Protein AF-A0A0F8XIZ9-F1 (afdb_monomer_lite)

Secondary structure (DSSP, 8-state):
--HHHHTT-EEEE--TTSSHHHHHHHHHHTT--EEESS--SSEEE-GGGGS-GGG-S-GGGTTPPPPPS---GGGEEEEE--HHHHHHHHHHHTTSHHHHHHHHHHHHHHH---GGGS-HHHHHHHHHHHHHHHHHTT--SEEEEGGGTHHHHHHHIIIII-----PPPPP----PPP---TTS-HHHHHHHHHHHHHTTPPPHHHHHTS-S---HHHHHHHHTT--------S-S----------

Radius of gyration: 18.11 Å; chains: 1; bounding box: 36×42×60 Å

pLDDT: mean 78.9, std 18.74, range [28.97, 98.25]

Foldseek 3Di:
DDPVQLQQAAEEAAQPQQQLQQVCLLCVQLVHQEHEQDAGSRYYRYNLALDAPVVPPDCVLVVHDHRDPDHDLLRYEYEGEDCQQRLVVLLVVCVVVSSVVVLQVVCCVPPVDHLVVDDSSQSSLVSRLVSSLSNLVSNHSYYAYSLPRNPVVQVSCVPPVNDDDGHPRDDDDRDRDDDDCVRHDPLSLVLQQVVCVQQQHHRPVVVNPDPDPCDSVNRVVRNVVDDDDHDNDDPSDDPPDPPDDD

Structure (mmCIF, N/CA/C/O backbone):
data_AF-A0A0F8XIZ9-F1
#
_entry.id   AF-A0A0F8XIZ9-F1
#
loop_
_atom_site.group_PDB
_atom_site.id
_atom_site.type_symbol
_atom_site.label_atom_id
_atom_site.label_alt_id
_atom_site.label_comp_id
_atom_site.label_asym_id
_atom_site.label_entity_id
_atom_site.label_seq_id
_atom_site.pdbx_PDB_ins_code
_atom_site.Cartn_x
_atom_site.Cartn_y
_atom_site.Cartn_z
_atom_site.occupancy
_atom_site.B_iso_or_equiv
_atom_site.auth_seq_id
_atom_site.auth_comp_id
_atom_site.auth_asym_id
_atom_site.auth_atom_id
_atom_site.pdbx_PDB_model_num
ATOM 1 N N . MET A 1 1 ? -9.759 -15.992 21.478 1.00 49.03 1 MET A N 1
ATOM 2 C CA . MET A 1 1 ? -10.605 -14.819 21.179 1.00 49.03 1 MET A CA 1
ATOM 3 C C . MET A 1 1 ? -11.933 -15.344 20.661 1.00 49.03 1 MET A C 1
ATOM 5 O O . MET A 1 1 ? -11.908 -16.286 19.874 1.00 49.03 1 MET A O 1
ATOM 9 N N . ASN A 1 2 ? -13.059 -14.850 21.171 1.00 43.56 2 ASN A N 1
ATOM 10 C CA . ASN A 1 2 ? -14.390 -15.335 20.784 1.00 43.56 2 ASN A CA 1
ATOM 11 C C . ASN A 1 2 ? -14.726 -14.822 19.359 1.00 43.56 2 ASN A C 1
ATOM 13 O O . ASN A 1 2 ? -14.414 -13.665 19.075 1.00 43.56 2 ASN A O 1
ATOM 17 N N . PRO A 1 3 ? -15.325 -15.610 18.440 1.00 48.25 3 PRO A N 1
ATOM 18 C CA . PRO A 1 3 ? -15.679 -15.138 17.093 1.00 48.25 3 PRO A CA 1
ATOM 19 C C . PRO A 1 3 ? -16.474 -13.821 17.044 1.00 48.25 3 PRO A C 1
ATOM 21 O O . PRO A 1 3 ? -16.285 -13.030 16.124 1.00 48.25 3 PRO A O 1
ATOM 24 N N . SER A 1 4 ? -17.294 -13.542 18.063 1.00 49.78 4 SER A N 1
ATOM 25 C CA . SER A 1 4 ? -18.044 -12.284 18.201 1.00 49.78 4 SER A CA 1
ATOM 26 C C . SER A 1 4 ? -17.185 -11.059 18.552 1.00 49.78 4 SER A C 1
ATOM 28 O O . SER A 1 4 ? -17.622 -9.928 18.374 1.00 49.78 4 SER A O 1
ATOM 30 N N . GLU A 1 5 ? -15.978 -11.255 19.090 1.00 51.19 5 GLU A N 1
ATOM 31 C CA . GLU A 1 5 ? -15.027 -10.170 19.379 1.00 51.19 5 GLU A CA 1
ATOM 32 C C . GLU A 1 5 ? -14.215 -9.806 18.129 1.00 51.19 5 GLU A C 1
ATOM 34 O O . GLU A 1 5 ? -13.923 -8.633 17.899 1.00 51.19 5 GLU A O 1
ATOM 39 N N . LEU A 1 6 ? -13.910 -10.800 17.285 1.00 55.31 6 LEU A N 1
ATOM 40 C CA . LEU A 1 6 ? -13.167 -10.634 16.030 1.00 55.31 6 LEU A CA 1
ATOM 41 C C . LEU A 1 6 ? -13.960 -9.837 14.983 1.00 55.31 6 LEU A C 1
ATOM 43 O O . LEU A 1 6 ? -13.374 -9.063 14.231 1.00 55.31 6 LEU A O 1
ATOM 47 N N . SER A 1 7 ? -15.294 -9.950 14.972 1.00 59.94 7 SER A N 1
ATOM 48 C CA . SER A 1 7 ? -16.159 -9.202 14.044 1.00 59.94 7 SER A CA 1
ATOM 49 C C . SER A 1 7 ? -16.152 -7.687 14.274 1.00 59.94 7 SER A C 1
ATOM 51 O O . SER A 1 7 ? -16.640 -6.940 13.428 1.00 59.94 7 SER A O 1
ATOM 53 N N . ASN A 1 8 ? -15.613 -7.220 15.406 1.00 70.50 8 ASN A N 1
ATOM 54 C CA . ASN A 1 8 ? -15.499 -5.800 15.738 1.00 70.50 8 ASN A CA 1
ATOM 55 C C . ASN A 1 8 ? -14.096 -5.222 15.519 1.00 70.50 8 ASN A C 1
ATOM 57 O O . ASN A 1 8 ? -13.896 -4.024 15.724 1.00 70.50 8 ASN A O 1
ATOM 61 N N . GLN A 1 9 ? -13.138 -6.040 15.085 1.00 85.00 9 GLN A N 1
ATOM 62 C CA . GLN A 1 9 ? -11.759 -5.609 14.903 1.00 85.00 9 GLN A CA 1
ATOM 63 C C . GLN A 1 9 ? -11.534 -4.936 13.553 1.00 85.00 9 GLN A C 1
ATOM 65 O O . GLN A 1 9 ? -12.104 -5.328 12.536 1.00 85.00 9 GLN A O 1
ATOM 70 N N . VAL A 1 10 ? -10.673 -3.921 13.553 1.00 90.12 10 VAL A N 1
ATOM 71 C CA . VAL A 1 10 ? -10.189 -3.264 12.338 1.00 90.12 10 VAL A CA 1
ATOM 72 C C . VAL A 1 10 ? -8.969 -4.012 11.812 1.00 90.12 10 VAL A C 1
ATOM 74 O O . VAL A 1 10 ? -8.039 -4.311 12.565 1.00 90.12 10 VAL A O 1
ATOM 77 N N . ILE A 1 11 ? -8.957 -4.289 10.512 1.00 92.06 11 ILE A N 1
ATOM 78 C CA . ILE A 1 11 ? -7.795 -4.826 9.809 1.00 92.06 11 ILE A CA 1
ATOM 79 C C . ILE A 1 11 ? -7.253 -3.744 8.892 1.00 92.06 11 ILE A C 1
ATOM 81 O O . ILE A 1 11 ? -7.971 -3.211 8.051 1.00 92.06 11 ILE A O 1
ATOM 85 N N . ILE A 1 12 ? -5.973 -3.444 9.054 1.00 94.25 12 ILE A N 1
ATOM 86 C CA . ILE A 1 12 ? -5.278 -2.409 8.304 1.00 94.25 12 ILE A CA 1
ATOM 87 C C . ILE A 1 12 ? -4.184 -3.076 7.479 1.00 94.25 12 ILE A C 1
ATOM 89 O O . ILE A 1 12 ? -3.284 -3.719 8.026 1.00 94.25 12 ILE A O 1
ATOM 93 N N . ILE A 1 13 ? -4.279 -2.941 6.162 1.00 94.25 13 ILE A N 1
ATOM 94 C CA . ILE A 1 13 ? -3.416 -3.628 5.202 1.00 94.25 13 ILE A CA 1
ATOM 95 C C . ILE A 1 13 ? -2.851 -2.650 4.177 1.00 94.25 13 ILE A C 1
ATOM 97 O O . ILE A 1 13 ? -3.483 -1.669 3.799 1.00 94.25 13 ILE A O 1
ATOM 101 N N . GLY A 1 14 ? -1.639 -2.935 3.731 1.00 94.75 14 GLY A N 1
ATOM 102 C CA . GLY A 1 14 ? -0.903 -2.198 2.711 1.00 94.75 14 GLY A CA 1
ATOM 103 C C . GLY A 1 14 ? 0.264 -3.055 2.233 1.00 94.75 14 GLY A C 1
ATOM 104 O O . GLY A 1 14 ? 0.456 -4.177 2.717 1.00 94.75 14 GLY A O 1
ATOM 105 N N . HIS A 1 15 ? 1.051 -2.552 1.286 1.00 95.50 15 HIS A N 1
ATOM 106 C CA . HIS A 1 15 ? 2.327 -3.185 0.941 1.00 95.50 15 HIS A CA 1
ATOM 107 C C . HIS A 1 15 ? 3.314 -3.054 2.125 1.00 95.50 15 HIS A C 1
ATOM 109 O O . HIS A 1 15 ? 3.276 -2.035 2.830 1.00 95.50 15 HIS A O 1
ATOM 115 N N . PRO A 1 16 ? 4.207 -4.036 2.382 1.00 90.25 16 PRO A N 1
ATOM 116 C CA . PRO A 1 16 ? 5.288 -3.842 3.353 1.00 90.25 16 PRO A CA 1
ATOM 117 C C . PRO A 1 16 ? 6.088 -2.562 3.044 1.00 90.25 16 PRO A C 1
ATOM 119 O O . PRO A 1 16 ? 6.151 -2.114 1.900 1.00 90.25 16 PRO A O 1
ATOM 122 N N . CYS A 1 17 ? 6.642 -1.914 4.069 1.00 89.19 17 CYS A N 1
ATOM 123 C CA . CYS A 1 17 ? 7.339 -0.617 3.955 1.00 89.19 17 CYS A CA 1
ATOM 124 C C . CYS A 1 17 ? 6.469 0.584 3.529 1.00 89.19 17 CYS A C 1
ATOM 126 O O . CYS A 1 17 ? 6.985 1.684 3.328 1.00 89.19 17 CYS A O 1
ATOM 128 N N . CYS A 1 18 ? 5.143 0.428 3.456 1.00 92.69 18 CYS A N 1
ATOM 129 C CA . CYS A 1 18 ? 4.217 1.524 3.150 1.00 92.69 18 CYS A CA 1
ATOM 130 C C . CYS A 1 18 ? 3.505 2.095 4.383 1.00 92.69 18 CYS A C 1
ATOM 132 O O . CYS A 1 18 ? 2.430 2.657 4.233 1.00 92.69 18 CYS A O 1
ATOM 134 N N . GLY A 1 19 ? 4.070 1.955 5.588 1.00 90.56 19 GLY A N 1
ATOM 135 C CA . GLY A 1 19 ? 3.642 2.737 6.756 1.00 90.56 19 GLY A CA 1
ATOM 136 C C . GLY A 1 19 ? 2.686 2.065 7.753 1.00 90.56 19 GLY A C 1
ATOM 137 O O . GLY A 1 19 ? 2.023 2.763 8.520 1.00 90.56 19 GLY A O 1
ATOM 138 N N . SER A 1 20 ? 2.581 0.729 7.788 1.00 92.31 20 SER A N 1
ATOM 139 C CA . SER A 1 20 ? 1.668 0.043 8.726 1.00 92.31 20 SER A CA 1
ATOM 140 C C . SER A 1 20 ? 1.990 0.337 10.201 1.00 92.31 20 SER A C 1
ATOM 142 O O . SER A 1 20 ? 1.080 0.417 11.027 1.00 92.31 20 SER A O 1
ATOM 144 N N . SER A 1 21 ? 3.272 0.530 10.542 1.00 92.62 21 SER A N 1
ATOM 145 C CA . SER A 1 21 ? 3.691 0.871 11.911 1.00 92.62 21 SER A CA 1
ATOM 146 C C . SER A 1 21 ? 3.208 2.264 12.322 1.00 92.62 21 SER A C 1
ATOM 148 O O . SER A 1 21 ? 2.888 2.519 13.482 1.00 92.62 21 SER A O 1
ATOM 150 N N . GLU A 1 22 ? 3.124 3.170 11.358 1.00 91.69 22 GLU A N 1
ATOM 151 C CA . GLU A 1 22 ? 2.753 4.562 11.550 1.00 91.69 22 GLU A CA 1
ATOM 152 C C . GLU A 1 22 ? 1.250 4.721 11.651 1.00 91.69 22 GLU A C 1
ATOM 154 O O . GLU A 1 22 ? 0.779 5.404 12.558 1.00 91.69 22 GLU A O 1
ATOM 159 N N . ILE A 1 23 ? 0.494 3.974 10.846 1.00 93.56 23 ILE A N 1
ATOM 160 C CA . ILE A 1 23 ? -0.950 3.867 11.034 1.00 93.56 23 ILE A CA 1
ATOM 161 C C . ILE A 1 23 ? -1.275 3.321 12.434 1.00 93.56 23 ILE A C 1
ATOM 163 O O . ILE A 1 23 ? -2.106 3.900 13.133 1.00 93.56 23 ILE A O 1
ATOM 167 N N . ALA A 1 24 ? -0.575 2.283 12.908 1.00 93.31 24 ALA A N 1
ATOM 168 C CA . ALA A 1 24 ? -0.771 1.770 14.268 1.00 93.31 24 ALA A CA 1
ATOM 169 C C . ALA A 1 24 ? -0.480 2.832 15.352 1.00 93.31 24 ALA A C 1
ATOM 171 O O . ALA A 1 24 ? -1.234 2.958 16.317 1.00 93.31 24 ALA A O 1
ATOM 172 N N . LYS A 1 25 ? 0.565 3.656 15.179 1.00 92.31 25 LYS A N 1
ATOM 173 C CA . LYS A 1 25 ? 0.862 4.785 16.085 1.00 92.31 25 LYS A CA 1
ATOM 174 C C . LYS A 1 2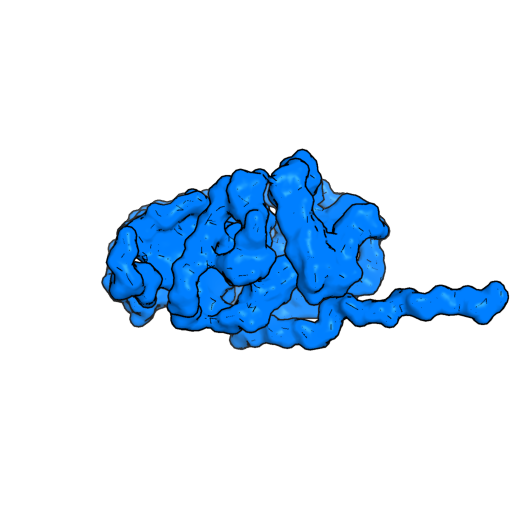5 ? -0.243 5.846 16.084 1.00 92.31 25 LYS A C 1
ATOM 176 O O . LYS A 1 25 ? -0.539 6.396 17.143 1.00 92.31 25 LYS A O 1
ATOM 181 N N . ILE A 1 26 ? -0.861 6.124 14.933 1.00 91.81 26 ILE A N 1
ATOM 182 C CA . ILE A 1 26 ? -1.999 7.051 14.838 1.00 91.81 26 ILE A CA 1
ATOM 183 C C . ILE A 1 26 ? -3.200 6.502 15.618 1.00 91.81 26 ILE A C 1
ATOM 185 O O . ILE A 1 26 ? -3.766 7.220 16.439 1.00 91.81 26 ILE A O 1
ATOM 189 N N . PHE A 1 27 ? -3.543 5.220 15.449 1.00 91.50 27 PHE A N 1
ATOM 190 C CA . PHE A 1 27 ? -4.608 4.588 16.240 1.00 91.50 27 PHE A CA 1
ATOM 191 C C . PHE A 1 27 ? -4.310 4.613 17.744 1.00 91.50 27 PHE A C 1
ATOM 193 O O . PHE A 1 27 ? -5.192 4.950 18.534 1.00 91.50 27 PHE A O 1
ATOM 200 N N . ALA A 1 28 ? -3.065 4.352 18.150 1.00 90.38 28 ALA A N 1
ATOM 201 C CA . ALA A 1 28 ? -2.660 4.463 19.550 1.00 90.38 28 ALA A CA 1
ATOM 202 C C . ALA A 1 28 ? -2.824 5.897 20.096 1.00 90.38 28 ALA A C 1
ATOM 204 O O . ALA A 1 28 ? -3.222 6.079 21.248 1.00 90.38 28 ALA A O 1
ATOM 205 N N . ALA A 1 29 ? -2.581 6.925 19.275 1.00 89.00 29 ALA A N 1
ATOM 206 C CA . ALA A 1 29 ? -2.832 8.321 19.643 1.00 89.00 29 ALA A CA 1
ATOM 207 C C . ALA A 1 29 ? -4.333 8.644 19.790 1.00 89.00 29 ALA A C 1
ATOM 209 O O . ALA A 1 29 ? -4.690 9.570 20.519 1.00 89.00 29 ALA A O 1
ATOM 210 N N . PHE A 1 30 ? -5.210 7.858 19.162 1.00 87.94 30 PHE A N 1
ATOM 211 C CA . PHE A 1 30 ? -6.665 7.901 19.354 1.00 87.94 30 PHE A CA 1
ATOM 212 C C . PHE A 1 30 ? -7.150 7.004 20.506 1.00 87.94 30 PHE A C 1
ATOM 214 O O . PHE A 1 30 ? -8.352 6.829 20.681 1.00 87.94 30 PHE A O 1
ATOM 221 N N . ASP A 1 31 ? -6.223 6.440 21.291 1.00 87.44 31 ASP A N 1
ATOM 222 C CA . ASP A 1 31 ? -6.479 5.484 22.378 1.00 87.44 31 ASP A CA 1
ATOM 223 C C . ASP A 1 31 ? -7.103 4.151 21.917 1.00 87.44 31 ASP A C 1
ATOM 225 O O . ASP A 1 31 ? -7.720 3.416 22.688 1.00 87.44 31 ASP A O 1
ATOM 229 N N . TYR A 1 32 ? -6.889 3.792 20.648 1.00 88.25 32 TYR A N 1
ATOM 230 C CA . TYR A 1 32 ? -7.267 2.495 20.103 1.00 88.25 32 TYR A CA 1
ATOM 231 C C . TYR A 1 32 ? -6.077 1.533 20.101 1.00 88.25 32 TYR A C 1
ATOM 233 O O . TYR A 1 32 ? -5.088 1.740 19.406 1.00 88.25 32 TYR A O 1
ATOM 241 N N . ASP A 1 33 ? -6.215 0.421 20.826 1.00 90.62 33 ASP A N 1
ATOM 242 C CA . ASP A 1 33 ? -5.334 -0.754 20.753 1.00 90.62 33 ASP A CA 1
ATOM 243 C C . ASP A 1 33 ? -5.417 -1.501 19.400 1.00 90.62 33 ASP A C 1
ATOM 245 O O . ASP A 1 33 ? -5.936 -2.617 19.307 1.00 90.62 33 ASP A O 1
ATOM 249 N N . VAL A 1 34 ? -4.922 -0.854 18.342 1.00 92.25 34 VAL A N 1
ATOM 250 C CA . VAL A 1 34 ? -4.561 -1.455 17.053 1.00 92.25 34 VAL A CA 1
ATOM 251 C C . VAL A 1 34 ? -3.041 -1.562 17.012 1.00 92.25 34 VAL A C 1
ATOM 253 O O . VAL A 1 34 ? -2.346 -0.551 17.109 1.00 92.25 34 VAL A O 1
ATOM 256 N N . ARG A 1 35 ? -2.507 -2.778 16.887 1.00 92.62 35 ARG A N 1
ATOM 257 C CA . ARG A 1 35 ? -1.057 -3.015 16.981 1.00 92.62 35 ARG A CA 1
ATOM 258 C C . ARG A 1 35 ? -0.437 -3.351 15.630 1.00 92.62 35 ARG A C 1
ATOM 260 O O . ARG A 1 35 ? -1.099 -3.869 14.736 1.00 92.62 35 ARG A O 1
ATOM 267 N N . TYR A 1 36 ? 0.851 -3.052 15.495 1.00 92.81 36 TYR A N 1
ATOM 268 C CA . TYR A 1 36 ? 1.654 -3.412 14.328 1.00 92.81 36 TYR A CA 1
ATOM 269 C C . TYR A 1 36 ? 2.074 -4.884 14.410 1.00 92.81 36 TYR A C 1
ATOM 271 O O . TYR A 1 36 ? 2.652 -5.289 15.416 1.00 92.81 36 TYR A O 1
ATOM 279 N N . GLU A 1 37 ? 1.743 -5.665 13.380 1.00 89.19 37 GLU A N 1
ATOM 280 C CA . GLU A 1 37 ? 2.111 -7.085 13.205 1.00 89.19 37 GLU A CA 1
ATOM 281 C C . GLU A 1 37 ? 1.724 -8.029 14.358 1.00 89.19 37 GLU A C 1
ATOM 283 O O . GLU A 1 37 ? 2.175 -9.167 14.434 1.00 89.19 37 GLU A O 1
ATOM 288 N N . GLN A 1 38 ? 0.797 -7.603 15.215 1.00 89.19 38 GLN A N 1
ATOM 289 C CA . GLN A 1 38 ? 0.188 -8.425 16.258 1.00 89.19 38 GLN A CA 1
ATOM 290 C C . GLN A 1 38 ? -1.246 -7.961 16.526 1.00 89.19 38 GLN A C 1
ATOM 292 O O . GLN A 1 38 ? -1.585 -6.804 16.286 1.00 89.19 38 GLN A O 1
ATOM 297 N N . TRP A 1 39 ? -2.100 -8.844 17.040 1.00 87.50 39 TRP A N 1
ATOM 298 C CA . TRP A 1 39 ? -3.473 -8.477 17.392 1.00 87.50 39 TRP A CA 1
ATOM 299 C C . TRP A 1 39 ? -3.510 -7.617 18.660 1.00 87.50 39 TRP A C 1
ATOM 301 O O . TRP A 1 39 ? -3.027 -8.029 19.716 1.00 87.50 39 TRP A O 1
ATOM 311 N N . GLY A 1 40 ? -4.103 -6.429 18.557 1.00 89.69 40 GLY A N 1
ATOM 312 C CA . GLY A 1 40 ? -4.577 -5.655 19.702 1.00 89.69 40 GLY A CA 1
ATOM 313 C C . GLY A 1 40 ? -6.058 -5.921 19.981 1.00 89.69 40 GLY A C 1
ATOM 314 O O . GLY A 1 40 ? -6.737 -6.618 19.224 1.00 89.69 40 GLY A O 1
ATOM 315 N N . LYS A 1 41 ? -6.587 -5.338 21.061 1.00 86.88 41 LYS A N 1
ATOM 316 C CA . LYS A 1 41 ? -8.012 -5.428 21.414 1.00 86.88 41 LYS A CA 1
ATOM 317 C C . LYS A 1 41 ? -8.922 -4.924 20.288 1.00 86.88 41 LYS A C 1
ATOM 319 O O . LYS A 1 41 ? -9.970 -5.520 20.055 1.00 86.88 41 LYS A O 1
ATOM 324 N N . HIS A 1 42 ? -8.539 -3.849 19.598 1.00 88.62 42 HIS A N 1
ATOM 325 C CA . HIS A 1 42 ? -9.375 -3.208 18.578 1.00 88.62 42 HIS A CA 1
ATOM 326 C C . HIS A 1 42 ? -8.977 -3.557 17.142 1.00 88.62 42 HIS A C 1
ATOM 328 O O . HIS A 1 42 ? -9.737 -3.262 16.221 1.00 88.62 42 HIS A O 1
ATOM 334 N N . GLY A 1 43 ? -7.819 -4.180 16.920 1.00 91.19 43 GLY A N 1
ATOM 335 C CA . GLY A 1 43 ? -7.410 -4.563 15.575 1.00 91.19 43 GLY A CA 1
ATOM 336 C C . GLY A 1 43 ? -5.914 -4.734 15.383 1.00 91.19 43 GLY A C 1
ATOM 337 O O . GLY A 1 43 ? -5.139 -4.829 16.339 1.00 91.19 43 GLY A O 1
ATOM 338 N N . VAL A 1 44 ? -5.519 -4.767 14.115 1.00 93.06 44 VAL A N 1
ATOM 339 C CA . VAL A 1 44 ? -4.140 -5.005 13.691 1.00 93.06 44 VAL A CA 1
ATOM 340 C C . VAL A 1 44 ? -3.807 -4.282 12.390 1.00 93.06 44 VAL A C 1
ATOM 342 O O . VAL A 1 44 ? -4.632 -4.202 11.481 1.00 93.06 44 VAL A O 1
ATOM 345 N N . ALA A 1 45 ? -2.571 -3.799 12.297 1.00 94.25 45 ALA A N 1
ATOM 346 C CA . ALA A 1 45 ? -1.954 -3.336 11.065 1.00 94.25 45 ALA A CA 1
ATOM 347 C C . ALA A 1 45 ? -0.854 -4.314 10.643 1.00 94.25 45 ALA A C 1
ATOM 349 O O . ALA A 1 45 ? 0.169 -4.430 11.318 1.00 94.25 45 ALA A O 1
ATOM 350 N N . SER A 1 46 ? -1.067 -5.047 9.550 1.00 92.31 46 SER A N 1
ATOM 351 C CA . SER A 1 46 ? -0.079 -5.999 9.036 1.00 92.31 46 SER A CA 1
ATOM 352 C C . SER A 1 46 ? -0.296 -6.274 7.560 1.00 92.31 46 SER A C 1
ATOM 354 O O . SER A 1 46 ? -1.364 -6.721 7.156 1.00 92.31 46 SER A O 1
ATOM 356 N N . TRP A 1 47 ? 0.753 -6.099 6.765 1.00 92.00 47 TRP A N 1
ATOM 357 C CA . TRP A 1 47 ? 0.749 -6.397 5.335 1.00 92.00 47 TRP A CA 1
ATOM 358 C C . TRP A 1 47 ? 0.468 -7.882 5.034 1.00 92.00 47 TRP A C 1
ATOM 360 O O . TRP A 1 47 ? -0.126 -8.195 4.005 1.00 92.00 47 TRP A O 1
ATOM 370 N N . THR A 1 48 ? 0.817 -8.797 5.948 1.00 88.06 48 THR A N 1
ATOM 371 C CA . THR A 1 48 ? 0.592 -10.247 5.781 1.00 88.06 48 THR A CA 1
ATOM 372 C C . THR A 1 48 ? -0.891 -10.619 5.677 1.00 88.06 48 THR A C 1
ATOM 374 O O . THR A 1 48 ? -1.231 -11.602 5.021 1.00 88.06 48 THR A O 1
ATOM 377 N N . LEU A 1 49 ? -1.779 -9.792 6.245 1.00 88.50 49 LEU A N 1
ATOM 378 C CA . LEU A 1 49 ? -3.233 -9.985 6.230 1.00 88.50 49 LEU A CA 1
ATOM 379 C C . LEU A 1 49 ? -3.898 -9.567 4.912 1.00 88.50 49 LEU A C 1
ATOM 381 O O . LEU A 1 49 ? -5.108 -9.751 4.762 1.00 88.50 49 LEU A O 1
ATOM 385 N N . ALA A 1 50 ? -3.129 -9.031 3.956 1.00 88.31 50 ALA A N 1
ATOM 386 C CA . ALA A 1 50 ? -3.612 -8.764 2.605 1.00 88.31 50 ALA A CA 1
ATOM 387 C C . ALA A 1 50 ? -3.993 -10.051 1.857 1.00 88.31 50 ALA A C 1
ATOM 389 O O . ALA A 1 50 ? -4.726 -9.981 0.876 1.00 88.31 50 ALA A O 1
ATOM 390 N N . ILE A 1 51 ? -3.515 -11.218 2.298 1.00 84.62 51 ILE A N 1
ATOM 391 C CA . ILE A 1 51 ? -3.812 -12.506 1.670 1.00 84.62 51 ILE A CA 1
ATOM 392 C C . ILE A 1 51 ? -4.783 -13.299 2.549 1.00 84.62 51 ILE A C 1
ATOM 394 O O . ILE A 1 51 ? -4.608 -13.378 3.767 1.00 84.62 51 ILE A O 1
ATOM 398 N N . ASP A 1 52 ? -5.813 -13.897 1.942 1.00 68.88 52 ASP A N 1
ATOM 399 C CA . ASP A 1 52 ? -6.727 -14.782 2.667 1.00 68.88 52 ASP A CA 1
ATOM 400 C C . ASP A 1 52 ? -5.996 -16.064 3.101 1.00 68.88 52 ASP A C 1
ATOM 402 O O . ASP A 1 52 ? -5.267 -16.698 2.339 1.00 68.88 52 ASP A O 1
ATOM 406 N N . SER A 1 53 ? -6.251 -16.472 4.341 1.00 58.50 53 SER A N 1
ATOM 407 C CA . SER A 1 53 ? -5.806 -17.703 4.993 1.00 58.50 53 SER A CA 1
ATOM 408 C C . SER A 1 53 ? -5.898 -18.975 4.137 1.00 58.50 53 SER A C 1
ATOM 410 O O . SER A 1 53 ? -5.066 -19.868 4.296 1.00 58.50 53 SER A O 1
ATOM 412 N N . LYS A 1 54 ? -6.869 -19.072 3.219 1.00 56.97 54 LYS A N 1
ATOM 413 C CA . LYS A 1 54 ? -7.046 -20.241 2.336 1.00 56.97 54 LYS A CA 1
ATOM 414 C C . LYS A 1 54 ? -5.942 -20.382 1.289 1.00 56.97 54 LYS A C 1
ATOM 416 O O . LYS A 1 54 ? -5.674 -21.490 0.832 1.00 56.97 54 LYS A O 1
ATOM 421 N N . ASP A 1 55 ? -5.277 -19.287 0.936 1.00 56.03 55 ASP A N 1
ATOM 422 C CA . ASP A 1 55 ? -4.189 -19.279 -0.041 1.00 56.03 55 ASP A CA 1
ATOM 423 C C . ASP A 1 55 ? -2.812 -19.571 0.572 1.00 56.03 55 ASP A C 1
ATOM 425 O O . ASP A 1 55 ? -1.820 -19.667 -0.159 1.00 56.03 55 ASP A O 1
ATOM 429 N N . LEU A 1 56 ? -2.761 -19.755 1.896 1.00 56.00 56 LEU A N 1
ATOM 430 C CA . LEU A 1 56 ? -1.564 -19.624 2.716 1.00 56.00 56 LEU A CA 1
ATOM 431 C C . LEU A 1 56 ? -1.208 -20.924 3.444 1.00 56.00 56 LEU A C 1
ATOM 433 O O . LEU A 1 56 ? -1.469 -21.094 4.634 1.00 56.00 56 LEU A O 1
ATOM 437 N N . TRP A 1 57 ? -0.527 -21.833 2.748 1.00 46.28 57 TRP A N 1
ATOM 438 C CA . TRP A 1 57 ? 0.073 -23.020 3.371 1.00 46.28 57 TRP A CA 1
ATOM 439 C C . TRP A 1 57 ? 1.383 -22.729 4.135 1.00 46.28 57 TRP A C 1
ATOM 441 O O . TRP A 1 57 ? 1.921 -23.638 4.756 1.00 46.28 57 TRP A O 1
ATOM 451 N N . ASP A 1 58 ? 1.891 -21.486 4.128 1.00 51.09 58 ASP A N 1
ATOM 452 C CA . ASP A 1 58 ? 3.288 -21.186 4.502 1.00 51.09 58 ASP A CA 1
ATOM 453 C C . ASP A 1 58 ? 3.488 -19.909 5.350 1.00 51.09 58 ASP A C 1
ATOM 455 O O . ASP A 1 58 ? 4.504 -19.230 5.252 1.00 51.09 58 ASP A O 1
ATOM 459 N N . LEU A 1 59 ? 2.516 -19.534 6.190 1.00 51.97 59 LEU A N 1
ATOM 460 C CA . LEU A 1 59 ? 2.669 -18.369 7.087 1.00 51.97 59 LEU A CA 1
ATOM 461 C C . LEU A 1 59 ? 3.719 -18.574 8.189 1.00 51.97 59 LEU A C 1
ATOM 463 O O . LEU A 1 59 ? 4.235 -17.595 8.726 1.00 51.97 59 LEU A O 1
ATOM 467 N N . ASN A 1 60 ? 4.060 -19.828 8.507 1.00 50.16 60 ASN A N 1
ATOM 468 C CA . ASN A 1 60 ? 5.095 -20.129 9.497 1.00 50.16 60 ASN A CA 1
ATOM 469 C C . ASN A 1 60 ? 6.478 -19.622 9.049 1.00 50.16 60 ASN A C 1
ATOM 471 O O . ASN A 1 60 ? 7.306 -19.341 9.907 1.00 50.16 60 ASN A O 1
ATOM 475 N N . ALA A 1 61 ? 6.711 -19.469 7.739 1.00 46.38 61 ALA A N 1
ATOM 476 C CA . ALA A 1 61 ? 7.987 -19.020 7.184 1.00 46.38 61 ALA A CA 1
ATOM 477 C C . ALA A 1 61 ? 8.237 -17.506 7.312 1.00 46.38 61 ALA A C 1
ATOM 479 O O . ALA A 1 61 ? 9.373 -17.080 7.160 1.00 46.38 61 ALA A O 1
ATOM 480 N N . VAL A 1 62 ? 7.201 -16.701 7.586 1.00 50.06 62 VAL A N 1
ATOM 481 C CA . VAL A 1 62 ? 7.311 -15.233 7.741 1.00 50.06 62 VAL A CA 1
ATOM 482 C C . VAL A 1 62 ? 6.743 -14.723 9.070 1.00 50.06 62 VAL A C 1
ATOM 484 O O . VAL A 1 62 ? 6.512 -13.528 9.229 1.00 50.06 62 VAL A O 1
ATOM 487 N N . GLY A 1 63 ? 6.434 -15.624 10.013 1.00 54.03 63 GLY A N 1
ATOM 488 C CA . GLY A 1 63 ? 5.801 -15.270 11.293 1.00 54.03 63 GLY A CA 1
ATOM 489 C C . GLY A 1 63 ? 4.433 -14.585 11.150 1.00 54.03 63 GLY A C 1
ATOM 490 O O . GLY A 1 63 ? 4.000 -13.872 12.054 1.00 54.03 63 GLY A O 1
ATOM 491 N N . GLY A 1 64 ? 3.767 -14.760 10.004 1.00 61.00 64 GLY A N 1
ATOM 492 C CA . GLY A 1 64 ? 2.636 -13.932 9.597 1.00 61.00 64 GLY A CA 1
ATOM 493 C C . GLY A 1 64 ? 1.338 -14.245 10.341 1.00 61.00 64 GLY A C 1
ATOM 494 O O . GLY A 1 64 ? 1.058 -15.383 10.732 1.00 61.00 64 GLY A O 1
ATOM 495 N N . LEU A 1 65 ? 0.503 -13.219 10.502 1.00 65.81 65 LEU A N 1
ATOM 496 C CA . LEU A 1 65 ? -0.805 -13.360 11.129 1.00 65.81 65 LEU A CA 1
ATOM 497 C C . LEU A 1 65 ? -1.789 -14.048 10.183 1.00 65.81 65 LEU A C 1
ATOM 499 O O . LEU A 1 65 ? -1.772 -13.853 8.971 1.00 65.81 65 LEU A O 1
ATOM 503 N N . ARG A 1 66 ? -2.707 -14.828 10.756 1.00 67.62 66 ARG A N 1
ATOM 504 C CA . ARG A 1 66 ? -3.843 -15.387 10.018 1.00 67.62 66 ARG A CA 1
ATOM 505 C C . ARG A 1 66 ? -5.036 -14.458 10.148 1.00 67.62 66 ARG A C 1
ATOM 507 O O . ARG A 1 66 ? -5.408 -14.088 11.263 1.00 67.62 66 ARG A O 1
ATOM 514 N N . ARG A 1 67 ? -5.658 -14.122 9.018 1.00 67.00 67 ARG A N 1
ATOM 515 C CA . ARG A 1 67 ? -6.922 -13.387 9.013 1.00 67.00 67 ARG A CA 1
ATOM 516 C C . ARG A 1 67 ? -8.041 -14.312 9.510 1.00 67.00 67 ARG A C 1
ATOM 518 O O . ARG A 1 67 ? -8.244 -15.364 8.903 1.00 67.00 67 ARG A O 1
ATOM 525 N N . PRO A 1 68 ? -8.754 -13.973 10.597 1.00 58.00 68 PRO A N 1
ATOM 526 C CA . PRO A 1 68 ? -9.975 -14.681 10.952 1.00 58.00 68 PRO A CA 1
ATOM 527 C C . PRO A 1 68 ? -11.017 -14.460 9.847 1.00 58.00 68 PRO A C 1
ATOM 529 O O . PRO A 1 68 ? -11.084 -13.381 9.259 1.00 58.00 68 PRO A O 1
ATOM 532 N N . PHE A 1 69 ? -11.773 -15.505 9.513 1.00 56.66 69 PHE A N 1
ATOM 533 C CA . PHE A 1 69 ? -12.681 -15.513 8.364 1.00 56.66 69 PHE A CA 1
ATOM 534 C C . PHE A 1 69 ? -13.670 -14.333 8.369 1.00 56.66 69 PHE A C 1
ATOM 536 O O . PHE A 1 69 ? -14.224 -14.000 9.410 1.00 56.66 69 PHE A O 1
ATOM 543 N N . HIS A 1 70 ? -13.904 -13.777 7.174 1.00 63.62 70 HIS A N 1
ATOM 544 C CA . HIS A 1 70 ? -14.901 -12.754 6.826 1.00 63.62 70 HIS A CA 1
ATOM 545 C C . HIS A 1 70 ? -14.898 -11.499 7.721 1.00 63.62 70 HIS A C 1
ATOM 547 O O . HIS A 1 70 ? -15.593 -11.416 8.730 1.00 63.62 70 HIS A O 1
ATOM 553 N N . VAL A 1 71 ? -14.142 -10.482 7.300 1.00 69.62 71 VAL A N 1
ATOM 554 C CA . VAL A 1 71 ? -14.207 -9.138 7.890 1.00 69.62 71 VAL A CA 1
ATOM 555 C C . VAL A 1 71 ? -15.024 -8.254 6.970 1.00 69.62 71 VAL A C 1
ATOM 557 O O . VAL A 1 71 ? -14.727 -8.188 5.780 1.00 69.62 71 VAL A O 1
ATOM 560 N N . GLU A 1 72 ? -16.032 -7.585 7.526 1.00 78.50 72 GLU A N 1
ATOM 561 C CA . GLU A 1 72 ? -16.837 -6.612 6.792 1.00 78.50 72 GLU A CA 1
ATOM 562 C C . GLU A 1 72 ? -15.938 -5.551 6.148 1.00 78.50 72 GLU A C 1
ATOM 564 O O . GLU A 1 72 ? -15.056 -5.008 6.815 1.00 78.50 72 GLU A O 1
ATOM 569 N N . ASN A 1 73 ? -16.204 -5.200 4.888 1.00 79.56 73 ASN A N 1
ATOM 570 C CA . ASN A 1 73 ? -15.425 -4.217 4.128 1.00 79.56 73 ASN A CA 1
ATOM 571 C C . ASN A 1 73 ? -15.201 -2.917 4.912 1.00 79.56 73 ASN A C 1
ATOM 573 O O . ASN A 1 73 ? -14.087 -2.408 4.960 1.00 79.56 73 ASN A O 1
ATOM 577 N N . LYS A 1 74 ? -16.221 -2.434 5.637 1.00 81.94 74 LYS A N 1
ATOM 578 C CA . LYS A 1 74 ? -16.137 -1.225 6.476 1.00 81.94 74 LYS A CA 1
ATOM 579 C C . LYS A 1 74 ? -15.066 -1.283 7.571 1.00 81.94 74 LYS A C 1
ATOM 581 O O . LYS A 1 74 ? -14.697 -0.243 8.088 1.00 81.94 74 LYS A O 1
ATOM 586 N N . ARG A 1 75 ? -14.592 -2.474 7.947 1.00 87.25 75 ARG A N 1
ATOM 587 C CA . ARG A 1 75 ? -13.531 -2.697 8.943 1.00 87.25 75 ARG A CA 1
ATOM 588 C C . ARG A 1 75 ? -12.175 -3.018 8.315 1.00 87.25 75 ARG A C 1
ATOM 590 O O . ARG A 1 75 ? -11.210 -3.243 9.045 1.00 87.25 75 ARG A O 1
ATOM 597 N N . LEU A 1 76 ? -12.103 -3.047 6.987 1.00 90.88 76 LEU A N 1
ATOM 598 C CA . LEU A 1 76 ? -10.881 -3.211 6.221 1.00 90.88 76 LEU A CA 1
ATOM 599 C C . LEU A 1 76 ? -10.398 -1.839 5.746 1.00 90.88 76 LEU A C 1
ATOM 601 O O . LEU A 1 76 ? -11.067 -1.176 4.956 1.00 90.88 76 LEU A O 1
ATOM 605 N N . ILE A 1 77 ? -9.233 -1.426 6.232 1.00 94.31 77 ILE A N 1
ATOM 606 C CA . ILE A 1 77 ? -8.583 -0.176 5.846 1.00 94.31 77 ILE A CA 1
ATOM 607 C C . ILE A 1 77 ? -7.380 -0.512 4.975 1.00 94.31 77 ILE A C 1
ATOM 609 O O . ILE A 1 77 ? -6.498 -1.271 5.382 1.00 94.31 77 ILE A O 1
ATOM 613 N N . HIS A 1 78 ? -7.318 0.089 3.796 1.00 96.00 78 HIS A N 1
ATOM 614 C CA . HIS A 1 78 ? -6.157 0.033 2.924 1.00 96.00 78 HIS A CA 1
ATOM 615 C C . HIS A 1 78 ? -5.334 1.300 3.095 1.00 96.00 78 HIS A C 1
ATOM 617 O O . HIS A 1 78 ? -5.815 2.394 2.823 1.00 96.00 78 HIS A O 1
ATOM 623 N N . HIS A 1 79 ? -4.095 1.171 3.559 1.00 95.69 79 HIS A N 1
ATOM 624 C CA . HIS A 1 79 ? -3.173 2.300 3.563 1.00 95.69 79 HIS A CA 1
ATOM 625 C C . HIS A 1 79 ? -2.251 2.264 2.342 1.00 95.69 79 HIS A C 1
ATOM 627 O O . HIS A 1 79 ? -1.679 1.223 2.006 1.00 95.69 79 HIS A O 1
ATOM 633 N N . VAL A 1 80 ? -2.088 3.420 1.706 1.00 96.00 80 VAL A N 1
ATOM 634 C CA . VAL A 1 80 ? -1.213 3.633 0.550 1.00 96.00 80 VAL A CA 1
ATOM 635 C C . VAL A 1 80 ? -0.182 4.714 0.844 1.00 96.00 80 VAL A C 1
ATOM 637 O O . VAL A 1 80 ? -0.363 5.538 1.738 1.00 96.00 80 VAL A O 1
ATOM 640 N N . ARG A 1 81 ? 0.927 4.682 0.109 1.00 93.44 81 ARG A N 1
ATOM 641 C CA . ARG A 1 81 ? 2.034 5.630 0.238 1.00 93.44 81 ARG A CA 1
ATOM 642 C C . ARG A 1 81 ? 2.486 6.055 -1.152 1.00 93.44 81 ARG A C 1
ATOM 644 O O . ARG A 1 81 ? 2.419 5.253 -2.083 1.00 93.44 81 ARG A O 1
ATOM 651 N N . ASN A 1 82 ? 2.982 7.279 -1.280 1.00 92.25 82 ASN A N 1
ATOM 652 C CA . ASN A 1 82 ? 3.512 7.813 -2.522 1.00 92.25 82 ASN A CA 1
ATOM 653 C C . ASN A 1 82 ? 4.631 6.896 -3.059 1.00 92.25 82 ASN A C 1
ATOM 655 O O . ASN A 1 82 ? 5.595 6.614 -2.332 1.00 92.25 82 ASN A O 1
ATOM 659 N N . PRO A 1 83 ? 4.557 6.450 -4.326 1.00 93.75 83 PRO A N 1
ATOM 660 C CA . PRO A 1 83 ? 5.519 5.510 -4.888 1.00 93.75 83 PRO A CA 1
ATOM 661 C C . PRO A 1 83 ? 6.951 6.048 -4.938 1.00 93.75 83 PRO A C 1
ATOM 663 O O . PRO A 1 83 ? 7.884 5.259 -4.793 1.00 93.75 83 PRO A O 1
ATOM 666 N N . LEU A 1 84 ? 7.150 7.367 -5.062 1.00 90.88 84 LEU A N 1
ATOM 667 C CA . LEU A 1 84 ? 8.485 7.982 -5.043 1.00 90.88 84 LEU A CA 1
ATOM 668 C C . LEU A 1 84 ? 9.215 7.754 -3.721 1.00 90.88 84 LEU A C 1
ATOM 670 O O . LEU A 1 84 ? 10.441 7.745 -3.685 1.00 90.88 84 LEU A O 1
ATOM 674 N N . GLN A 1 85 ? 8.463 7.576 -2.637 1.00 89.75 85 GLN A N 1
ATOM 675 C CA . GLN A 1 85 ? 9.003 7.324 -1.308 1.00 89.75 85 GLN A CA 1
ATOM 676 C C . GLN A 1 85 ? 8.947 5.836 -0.952 1.00 89.75 85 GLN A C 1
ATOM 678 O O . GLN A 1 85 ? 9.868 5.321 -0.326 1.00 89.75 85 GLN A O 1
ATOM 683 N N . ALA A 1 86 ? 7.886 5.137 -1.361 1.00 93.75 86 ALA A N 1
ATOM 684 C CA . ALA A 1 86 ? 7.680 3.732 -1.036 1.00 93.75 86 ALA A CA 1
ATOM 685 C C . ALA A 1 86 ? 8.613 2.790 -1.809 1.00 93.75 86 ALA A C 1
ATOM 687 O O . ALA A 1 86 ? 9.221 1.913 -1.205 1.00 93.75 86 ALA A O 1
ATOM 688 N N . ILE A 1 87 ? 8.754 2.953 -3.129 1.00 96.00 87 ILE A N 1
ATOM 689 C CA . ILE A 1 87 ? 9.527 2.016 -3.963 1.00 96.00 87 ILE A CA 1
ATOM 690 C C . ILE A 1 87 ? 11.008 1.956 -3.564 1.00 96.00 87 ILE A C 1
ATOM 692 O O . ILE A 1 87 ? 11.525 0.845 -3.454 1.00 96.00 87 ILE A O 1
ATOM 696 N N . PRO A 1 88 ? 11.692 3.076 -3.263 1.00 93.75 88 PRO A N 1
ATOM 697 C CA . PRO A 1 88 ? 13.058 3.010 -2.751 1.00 93.75 88 PRO A CA 1
ATOM 698 C C . PRO A 1 88 ? 13.184 2.223 -1.438 1.00 93.75 88 PRO A C 1
ATOM 700 O O . PRO A 1 88 ? 14.161 1.505 -1.244 1.00 93.75 88 PRO A O 1
ATOM 703 N N . ASP A 1 89 ? 12.196 2.317 -0.542 1.00 93.38 89 ASP A N 1
ATOM 704 C CA . ASP A 1 89 ? 12.172 1.513 0.686 1.00 93.38 89 ASP A CA 1
ATOM 705 C C . ASP A 1 89 ? 11.895 0.027 0.390 1.00 93.38 89 ASP A C 1
ATOM 707 O O . ASP A 1 89 ? 12.462 -0.843 1.047 1.00 93.38 89 ASP A O 1
ATOM 711 N N . ILE A 1 90 ? 11.085 -0.278 -0.629 1.00 96.31 90 ILE A N 1
ATOM 712 C CA . ILE A 1 90 ? 10.809 -1.656 -1.066 1.00 96.31 90 ILE A CA 1
ATOM 713 C C . ILE A 1 90 ? 12.057 -2.306 -1.677 1.00 96.31 90 ILE A C 1
ATOM 715 O O . ILE A 1 90 ? 12.307 -3.479 -1.426 1.00 96.31 90 ILE A O 1
ATOM 719 N N . ILE A 1 91 ? 12.877 -1.555 -2.417 1.00 96.38 91 ILE A N 1
ATOM 720 C CA . ILE A 1 91 ? 14.165 -2.050 -2.934 1.00 96.38 91 ILE A CA 1
ATOM 721 C C . ILE A 1 91 ? 15.086 -2.489 -1.785 1.00 96.38 91 ILE A C 1
ATOM 723 O O . ILE A 1 91 ? 15.779 -3.500 -1.894 1.00 96.38 91 ILE A O 1
ATOM 727 N N . GLU A 1 92 ? 15.098 -1.748 -0.675 1.00 94.94 92 GLU A N 1
ATOM 728 C CA . GLU A 1 92 ? 15.859 -2.137 0.515 1.00 94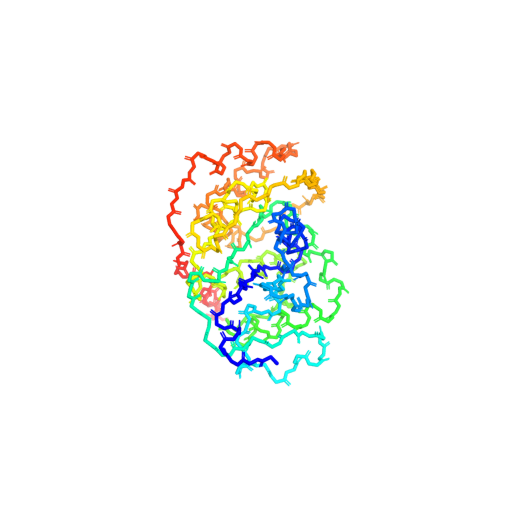.94 92 GLU A CA 1
ATOM 729 C C . GLU A 1 92 ? 15.236 -3.358 1.211 1.00 94.94 92 GLU A C 1
ATOM 731 O O . GLU A 1 92 ? 15.962 -4.270 1.610 1.00 94.94 92 GLU A O 1
ATOM 736 N N . GLU A 1 93 ? 13.906 -3.417 1.300 1.00 94.19 93 GLU A N 1
ATOM 737 C CA . GLU A 1 93 ? 13.160 -4.553 1.859 1.00 94.19 93 GLU A CA 1
ATOM 738 C C . GLU A 1 93 ? 13.317 -5.838 1.044 1.00 94.19 93 GLU A C 1
ATOM 740 O O . GLU A 1 93 ? 13.281 -6.927 1.605 1.00 94.19 93 GLU A O 1
ATOM 745 N N . ASP A 1 94 ? 13.550 -5.752 -0.265 1.00 95.62 94 ASP A N 1
ATOM 746 C CA . ASP A 1 94 ? 13.824 -6.921 -1.106 1.00 95.62 94 ASP A CA 1
ATOM 747 C C . ASP A 1 94 ? 15.108 -7.669 -0.680 1.00 95.62 94 ASP A C 1
ATOM 749 O O . ASP A 1 94 ? 15.304 -8.823 -1.060 1.00 95.62 94 ASP A O 1
ATOM 753 N N . ARG A 1 95 ? 15.969 -7.063 0.159 1.00 94.38 95 ARG A N 1
ATOM 754 C CA . ARG A 1 95 ? 17.102 -7.755 0.806 1.00 94.38 95 ARG A CA 1
ATOM 755 C C . ARG A 1 95 ? 16.670 -8.664 1.958 1.00 94.38 95 ARG A C 1
ATOM 757 O O . ARG A 1 95 ? 17.410 -9.580 2.319 1.00 94.38 95 ARG A O 1
ATOM 764 N N . ASN A 1 96 ? 15.491 -8.435 2.534 1.00 93.38 96 ASN A N 1
ATOM 765 C CA . ASN A 1 96 ? 14.866 -9.353 3.474 1.00 93.38 96 ASN A CA 1
ATOM 766 C C . ASN A 1 96 ? 14.259 -10.529 2.697 1.00 93.38 96 ASN A C 1
ATOM 768 O O . ASN A 1 96 ? 13.155 -10.449 2.154 1.00 93.38 96 ASN A O 1
ATOM 772 N N . LYS A 1 97 ? 14.996 -11.644 2.663 1.00 91.12 97 LYS A N 1
ATOM 773 C CA . LYS A 1 97 ? 14.635 -12.836 1.889 1.00 91.12 97 LYS A CA 1
ATOM 774 C C . LYS A 1 97 ? 13.248 -13.384 2.239 1.00 91.12 97 LYS A C 1
ATOM 776 O O . LYS A 1 97 ? 12.536 -13.815 1.339 1.00 91.12 97 LYS A O 1
ATOM 781 N N . GLU A 1 98 ? 12.857 -13.360 3.511 1.00 88.31 98 GLU A N 1
ATOM 782 C CA . GLU A 1 98 ? 11.565 -13.890 3.966 1.00 88.31 98 GLU A CA 1
ATOM 783 C C . GLU A 1 98 ? 10.395 -13.073 3.398 1.00 88.31 98 GLU A C 1
ATOM 785 O O . GLU A 1 98 ? 9.492 -13.618 2.760 1.00 88.31 98 GLU A O 1
ATOM 790 N N . SER A 1 99 ? 10.460 -11.748 3.549 1.00 90.38 99 SER A N 1
ATOM 791 C CA . SER A 1 99 ? 9.484 -10.802 2.992 1.00 90.38 99 SER A CA 1
ATOM 792 C C . SER A 1 99 ? 9.425 -10.871 1.465 1.00 90.38 99 SER A C 1
ATOM 794 O O . SER A 1 99 ? 8.340 -10.948 0.876 1.00 90.38 99 SER A O 1
ATOM 796 N N . TYR A 1 100 ? 10.592 -10.885 0.814 1.00 94.44 100 TYR A N 1
ATOM 797 C CA . TYR A 1 100 ? 10.702 -10.946 -0.640 1.00 94.44 100 TYR A CA 1
ATOM 798 C C . TYR A 1 100 ? 10.122 -12.239 -1.216 1.00 94.44 100 TYR A C 1
ATOM 800 O O . TYR A 1 100 ? 9.257 -12.189 -2.093 1.00 94.44 100 TYR A O 1
ATOM 808 N N . ASP A 1 101 ? 10.548 -13.400 -0.713 1.00 92.38 101 ASP A N 1
ATOM 809 C CA . ASP A 1 101 ? 10.104 -14.686 -1.248 1.00 92.38 101 ASP A CA 1
ATOM 810 C C . ASP A 1 101 ? 8.610 -14.909 -1.030 1.00 92.38 101 ASP A C 1
ATOM 812 O O . ASP A 1 101 ? 7.940 -15.469 -1.902 1.00 92.38 101 ASP A O 1
ATOM 816 N N . TYR A 1 102 ? 8.063 -14.428 0.088 1.00 89.88 102 TYR A N 1
ATOM 817 C CA . TYR A 1 102 ? 6.629 -14.488 0.330 1.00 89.88 102 TYR A CA 1
ATOM 818 C C . TYR A 1 102 ? 5.850 -13.648 -0.687 1.00 89.88 102 TYR A C 1
ATOM 820 O O . TYR A 1 102 ? 4.947 -14.174 -1.344 1.00 89.88 102 TYR A O 1
ATOM 828 N N . ARG A 1 103 ? 6.231 -12.380 -0.903 1.00 92.56 103 ARG A N 1
ATOM 829 C CA . ARG A 1 103 ? 5.607 -11.534 -1.936 1.00 92.56 103 ARG A CA 1
ATOM 830 C C . ARG A 1 103 ? 5.734 -12.159 -3.322 1.00 92.56 103 ARG A C 1
ATOM 832 O O . ARG A 1 103 ? 4.728 -12.314 -4.011 1.00 92.56 103 ARG A O 1
ATOM 839 N N . LYS A 1 104 ? 6.936 -12.600 -3.700 1.00 93.50 104 LYS A N 1
ATOM 840 C CA . LYS A 1 104 ? 7.208 -13.266 -4.982 1.00 93.50 104 LYS A CA 1
ATOM 841 C C . LYS A 1 104 ? 6.298 -14.473 -5.200 1.00 93.50 104 LYS A C 1
ATOM 843 O O . LYS A 1 104 ? 5.663 -14.578 -6.245 1.00 93.50 104 LYS A O 1
ATOM 848 N N . LYS A 1 105 ? 6.187 -15.363 -4.211 1.00 91.12 105 LYS A N 1
ATOM 849 C CA . LYS A 1 105 ? 5.351 -16.572 -4.282 1.00 91.12 105 LYS A CA 1
ATOM 850 C C . LYS A 1 105 ? 3.875 -16.236 -4.490 1.00 91.12 105 LYS A C 1
ATOM 852 O O . LYS A 1 105 ? 3.212 -16.873 -5.307 1.00 91.12 105 LYS A O 1
ATOM 857 N N . ILE A 1 106 ? 3.366 -15.232 -3.777 1.00 89.88 106 ILE A N 1
ATOM 858 C CA . ILE A 1 106 ? 1.980 -14.773 -3.910 1.00 89.88 106 ILE A CA 1
ATOM 859 C C . ILE A 1 106 ? 1.723 -14.182 -5.298 1.00 89.88 106 ILE A C 1
ATOM 861 O O . ILE A 1 106 ? 0.754 -14.568 -5.954 1.00 89.88 106 ILE A O 1
ATOM 865 N N . LEU A 1 107 ? 2.593 -13.287 -5.769 1.00 91.31 107 LEU A N 1
ATOM 866 C CA . LEU A 1 107 ? 2.429 -12.635 -7.069 1.00 91.31 107 LEU A CA 1
ATOM 867 C C . LEU A 1 107 ? 2.581 -13.624 -8.232 1.00 91.31 107 LEU A C 1
ATOM 869 O O . LEU A 1 107 ? 1.790 -13.576 -9.173 1.00 91.31 107 LEU A O 1
ATOM 873 N N . GLN A 1 108 ? 3.497 -14.590 -8.121 1.00 91.69 108 GLN A N 1
ATOM 874 C CA . GLN A 1 108 ? 3.626 -15.682 -9.085 1.00 91.69 108 GLN A CA 1
ATOM 875 C C . GLN A 1 108 ? 2.359 -16.541 -9.131 1.00 91.69 108 GLN A C 1
ATOM 877 O O . GLN A 1 108 ? 1.890 -16.893 -10.211 1.00 91.69 108 GLN A O 1
ATOM 882 N N . LYS A 1 109 ? 1.785 -16.878 -7.970 1.00 88.50 109 LYS A N 1
ATOM 883 C CA . LYS A 1 109 ? 0.565 -17.693 -7.896 1.00 88.50 109 LYS A CA 1
ATOM 884 C C . LYS A 1 109 ? -0.643 -16.962 -8.485 1.00 88.50 109 LYS A C 1
ATOM 886 O O . LYS A 1 109 ? -1.422 -17.580 -9.201 1.00 88.50 109 LYS A O 1
ATOM 891 N N . LYS A 1 110 ? -0.817 -15.678 -8.153 1.00 87.38 110 LYS A N 1
ATOM 892 C CA . LYS A 1 110 ? -2.030 -14.914 -8.479 1.00 87.38 110 LYS A CA 1
ATOM 893 C C . LYS A 1 110 ? -2.000 -14.266 -9.863 1.00 87.38 110 LYS A C 1
ATOM 895 O O . LYS A 1 110 ? -3.028 -14.235 -10.528 1.00 87.38 110 LYS A O 1
ATOM 900 N N . TYR A 1 111 ? -0.844 -13.766 -10.292 1.00 87.31 111 TYR A N 1
ATOM 901 C CA . TYR A 1 111 ? -0.706 -13.006 -11.538 1.00 87.31 111 TYR A CA 1
ATOM 902 C C . TYR A 1 111 ? 0.217 -13.668 -12.564 1.00 87.31 111 TYR A C 1
ATOM 904 O O . TYR A 1 111 ? 0.386 -13.124 -13.650 1.00 87.31 111 TYR A O 1
ATOM 912 N N . HIS A 1 112 ? 0.818 -14.821 -12.245 1.00 88.44 112 HIS A N 1
ATOM 913 C CA . HIS A 1 112 ? 1.814 -15.482 -13.099 1.00 88.44 112 HIS A CA 1
ATOM 914 C C . HIS A 1 112 ? 3.038 -14.599 -13.403 1.00 88.44 112 HIS A C 1
ATOM 916 O O . HIS A 1 112 ? 3.640 -14.711 -14.469 1.00 88.44 112 HIS A O 1
ATOM 922 N N . ILE A 1 113 ? 3.400 -13.724 -12.457 1.00 89.06 113 ILE A N 1
ATOM 923 C CA . ILE A 1 113 ? 4.549 -12.819 -12.548 1.00 89.06 113 ILE A CA 1
ATOM 924 C C . ILE A 1 113 ? 5.645 -13.264 -11.582 1.00 89.06 113 ILE A C 1
ATOM 926 O O . ILE A 1 113 ? 5.446 -13.249 -10.363 1.00 89.06 113 ILE A O 1
ATOM 930 N N . ASN A 1 114 ? 6.822 -13.583 -12.123 1.00 93.75 114 ASN A N 1
ATOM 931 C CA . ASN A 1 114 ? 8.003 -13.903 -11.333 1.00 93.75 114 ASN A CA 1
ATOM 932 C C . ASN A 1 114 ? 8.850 -12.642 -11.140 1.00 93.75 114 ASN A C 1
ATOM 934 O O . ASN A 1 114 ? 9.422 -12.117 -12.092 1.00 93.75 114 ASN A O 1
ATOM 938 N N . LEU A 1 115 ? 8.960 -12.158 -9.900 1.00 93.38 115 LEU A N 1
ATOM 939 C CA . LEU A 1 115 ? 9.726 -10.942 -9.597 1.00 93.38 115 LEU A CA 1
ATOM 940 C C . LEU A 1 115 ? 11.222 -11.060 -9.937 1.00 93.38 115 LEU A C 1
ATOM 942 O O . LEU A 1 115 ? 11.859 -10.041 -10.209 1.00 93.38 115 LEU A O 1
ATOM 946 N N . ASP A 1 116 ? 11.770 -12.279 -9.964 1.00 97.00 116 ASP A N 1
ATOM 947 C CA . ASP A 1 116 ? 13.180 -12.512 -10.297 1.00 97.00 116 ASP A CA 1
ATOM 948 C C . ASP A 1 116 ? 13.500 -12.230 -11.782 1.00 97.00 116 ASP A C 1
ATOM 950 O O . ASP A 1 116 ? 14.666 -12.031 -12.121 1.00 97.00 116 ASP A O 1
ATOM 954 N N . ASP A 1 117 ? 12.485 -12.109 -12.647 1.00 94.81 117 ASP A N 1
ATOM 955 C CA . ASP A 1 117 ? 12.645 -11.793 -14.076 1.00 94.81 117 ASP A CA 1
ATOM 956 C C . ASP A 1 117 ? 12.917 -10.291 -14.334 1.00 94.81 117 ASP A C 1
ATOM 958 O O . ASP A 1 117 ? 13.107 -9.864 -15.476 1.00 94.81 117 ASP A O 1
ATOM 962 N N . TYR A 1 118 ? 12.924 -9.461 -13.284 1.00 95.44 118 TYR A N 1
ATOM 963 C CA . TYR A 1 118 ? 12.990 -8.001 -13.380 1.00 95.44 118 TYR A CA 1
ATOM 964 C C . TYR A 1 118 ? 14.175 -7.413 -12.598 1.00 95.44 118 TYR A C 1
ATOM 966 O O . TYR A 1 118 ? 14.647 -7.959 -11.595 1.00 95.44 118 TYR A O 1
ATOM 974 N N . SER A 1 119 ? 14.652 -6.233 -13.015 1.00 96.44 119 SER A N 1
ATOM 975 C CA . SER A 1 119 ? 15.646 -5.470 -12.240 1.00 96.44 119 SER A CA 1
ATOM 976 C C . SER A 1 119 ? 15.090 -5.050 -10.870 1.00 96.44 119 SER A C 1
ATOM 978 O O . SER A 1 119 ? 13.879 -5.069 -10.662 1.00 96.44 119 SER A O 1
ATOM 980 N N . ALA A 1 120 ? 15.957 -4.661 -9.928 1.00 96.75 120 ALA A N 1
ATOM 981 C CA . ALA A 1 120 ? 15.551 -4.258 -8.572 1.00 96.75 120 ALA A CA 1
ATOM 982 C C . ALA A 1 120 ? 14.479 -3.150 -8.566 1.00 96.75 120 ALA A C 1
ATOM 984 O O . ALA A 1 120 ? 13.486 -3.236 -7.852 1.00 96.75 120 ALA A O 1
ATOM 985 N N . LEU A 1 121 ? 14.628 -2.142 -9.428 1.00 96.25 121 LEU A N 1
ATOM 986 C CA . LEU A 1 121 ? 13.644 -1.069 -9.535 1.00 96.25 121 LEU A CA 1
ATOM 987 C C . LEU A 1 121 ? 12.295 -1.568 -10.073 1.00 96.25 121 LEU A C 1
ATOM 989 O O . LEU A 1 121 ? 11.246 -1.284 -9.498 1.00 96.25 121 LEU A O 1
ATOM 993 N N . ASN A 1 122 ? 12.320 -2.338 -11.165 1.00 95.75 122 ASN A N 1
ATOM 994 C CA . ASN A 1 122 ? 11.094 -2.831 -11.791 1.00 95.75 122 ASN A CA 1
ATOM 995 C C . ASN A 1 122 ? 10.371 -3.845 -10.900 1.00 95.75 122 ASN A C 1
ATOM 997 O O . ASN A 1 122 ? 9.154 -3.767 -10.779 1.00 95.75 122 ASN A O 1
ATOM 1001 N N . ARG A 1 123 ? 11.089 -4.760 -10.235 1.00 97.31 123 ARG A N 1
ATOM 1002 C CA . ARG A 1 123 ? 10.465 -5.732 -9.325 1.00 97.31 123 ARG A CA 1
ATOM 1003 C C . ARG A 1 123 ? 9.808 -5.042 -8.127 1.00 97.31 123 ARG A C 1
ATOM 1005 O O . ARG A 1 123 ? 8.701 -5.422 -7.761 1.00 97.31 123 ARG A O 1
ATOM 1012 N N . ALA A 1 124 ? 10.432 -4.000 -7.570 1.00 97.94 124 ALA A N 1
ATOM 1013 C CA . ALA A 1 124 ? 9.872 -3.239 -6.457 1.00 97.94 124 ALA A CA 1
ATOM 1014 C C . ALA A 1 124 ? 8.607 -2.476 -6.880 1.00 97.94 124 ALA A C 1
ATOM 1016 O O . ALA A 1 124 ? 7.589 -2.547 -6.192 1.00 97.94 124 ALA A O 1
ATOM 1017 N N . ALA A 1 125 ? 8.631 -1.822 -8.047 1.00 97.56 125 ALA A N 1
ATOM 1018 C CA . ALA A 1 125 ? 7.459 -1.157 -8.618 1.00 97.56 125 ALA A CA 1
ATOM 1019 C C . ALA A 1 125 ? 6.318 -2.146 -8.923 1.00 97.56 125 ALA A C 1
ATOM 1021 O O . ALA A 1 125 ? 5.174 -1.908 -8.545 1.00 97.56 125 ALA A O 1
ATOM 1022 N N . ILE A 1 126 ? 6.620 -3.290 -9.543 1.00 97.38 126 ILE A N 1
ATOM 1023 C CA . ILE A 1 126 ? 5.634 -4.341 -9.837 1.00 97.38 126 ILE A CA 1
ATOM 1024 C C . ILE A 1 126 ? 5.046 -4.914 -8.543 1.00 97.38 126 ILE A C 1
ATOM 1026 O O . ILE A 1 126 ? 3.829 -5.062 -8.438 1.00 97.38 126 ILE A O 1
ATOM 1030 N N . SER A 1 127 ? 5.889 -5.194 -7.544 1.00 97.88 127 SER A N 1
ATOM 1031 C CA . SER A 1 127 ? 5.455 -5.652 -6.222 1.00 97.88 127 SER A CA 1
ATOM 1032 C C . SER A 1 127 ? 4.511 -4.639 -5.577 1.00 97.88 127 SER A C 1
ATOM 1034 O O . SER A 1 127 ? 3.425 -5.014 -5.137 1.00 97.88 127 SER A O 1
ATOM 1036 N N . PHE A 1 128 ? 4.877 -3.354 -5.589 1.00 98.25 128 PHE A N 1
ATOM 1037 C CA . PHE A 1 128 ? 4.049 -2.262 -5.084 1.00 98.25 128 PHE A CA 1
ATOM 1038 C C . PHE A 1 128 ? 2.669 -2.232 -5.751 1.00 98.25 128 PHE A C 1
ATOM 1040 O O . PHE A 1 128 ? 1.650 -2.265 -5.060 1.00 98.25 128 PHE A O 1
ATOM 1047 N N . ILE A 1 129 ? 2.623 -2.218 -7.084 1.00 97.00 129 ILE A N 1
ATOM 1048 C CA . ILE A 1 129 ? 1.375 -2.131 -7.849 1.00 97.00 129 ILE A CA 1
ATOM 1049 C C . ILE A 1 129 ? 0.486 -3.349 -7.569 1.00 97.00 129 ILE A C 1
ATOM 1051 O O . ILE A 1 129 ? -0.671 -3.206 -7.170 1.00 97.00 129 ILE A O 1
ATOM 1055 N N . LEU A 1 130 ? 1.023 -4.559 -7.755 1.00 95.56 130 LEU A N 1
ATOM 1056 C CA . LEU A 1 130 ? 0.228 -5.783 -7.697 1.00 95.56 130 LEU A CA 1
ATOM 1057 C C . LEU A 1 130 ? -0.237 -6.116 -6.279 1.00 95.56 130 LEU A C 1
ATOM 1059 O O . LEU A 1 130 ? -1.327 -6.660 -6.111 1.00 95.56 130 LEU A O 1
ATOM 1063 N N . TRP A 1 131 ? 0.538 -5.777 -5.249 1.00 96.31 131 TRP A N 1
ATOM 1064 C CA . TRP A 1 131 ? 0.093 -5.962 -3.869 1.00 96.31 131 TRP A CA 1
ATOM 1065 C C . TRP A 1 131 ? -1.049 -5.014 -3.509 1.00 96.31 131 TRP A C 1
ATOM 1067 O O . TRP A 1 131 ? -2.040 -5.444 -2.927 1.00 96.31 131 TRP A O 1
ATOM 1077 N N . ASN A 1 132 ? -0.948 -3.734 -3.890 1.00 96.44 132 ASN A N 1
ATOM 1078 C CA . ASN A 1 132 ? -2.040 -2.785 -3.684 1.00 96.44 132 ASN A CA 1
ATOM 1079 C C . ASN A 1 132 ? -3.296 -3.207 -4.461 1.00 96.44 132 ASN A C 1
ATOM 1081 O O . ASN A 1 132 ? -4.396 -3.067 -3.939 1.00 96.44 132 ASN A O 1
ATOM 1085 N N . GLN A 1 133 ? -3.143 -3.805 -5.645 1.00 93.31 133 GLN A N 1
ATOM 1086 C CA . GLN A 1 133 ? -4.257 -4.399 -6.385 1.00 93.31 133 GLN A CA 1
ATOM 1087 C C . GLN A 1 133 ? -4.915 -5.563 -5.628 1.00 93.31 133 GLN A C 1
ATOM 1089 O O . GLN A 1 133 ? -6.139 -5.612 -5.545 1.00 93.31 133 GLN A O 1
ATOM 1094 N N . ILE A 1 134 ? -4.133 -6.465 -5.016 1.00 91.81 134 ILE A N 1
ATOM 1095 C CA . ILE A 1 134 ? -4.689 -7.553 -4.187 1.00 91.81 134 ILE A CA 1
ATOM 1096 C C . ILE A 1 134 ? -5.571 -6.996 -3.067 1.00 91.81 134 ILE A C 1
ATOM 1098 O O . ILE A 1 134 ? -6.584 -7.600 -2.715 1.00 91.81 134 ILE A O 1
ATOM 1102 N N . ILE A 1 135 ? -5.165 -5.871 -2.483 1.00 92.81 135 ILE A N 1
ATOM 1103 C CA . ILE A 1 135 ? -5.903 -5.215 -1.408 1.00 92.81 135 ILE A CA 1
ATOM 1104 C C . ILE A 1 135 ? -7.160 -4.534 -1.954 1.00 92.81 135 ILE A C 1
ATOM 1106 O O . ILE A 1 135 ? -8.234 -4.716 -1.389 1.00 92.81 135 ILE A O 1
ATOM 1110 N N . ALA A 1 136 ? -7.049 -3.807 -3.066 1.00 91.94 136 ALA A N 1
ATOM 1111 C CA . ALA A 1 136 ? -8.170 -3.116 -3.700 1.00 91.94 136 ALA A CA 1
ATOM 1112 C C . ALA A 1 136 ? -9.303 -4.074 -4.104 1.00 91.94 136 ALA A C 1
ATOM 1114 O O . ALA A 1 136 ? -10.474 -3.759 -3.912 1.00 91.94 136 ALA A O 1
ATOM 1115 N N . GLU A 1 137 ? -8.961 -5.272 -4.587 1.00 89.81 137 GLU A N 1
ATOM 1116 C CA . GLU A 1 137 ? -9.916 -6.339 -4.936 1.00 89.81 137 GLU A CA 1
ATOM 1117 C C . GLU A 1 137 ? -10.726 -6.866 -3.741 1.00 89.81 137 GLU A C 1
ATOM 1119 O O . GLU A 1 137 ? -11.724 -7.556 -3.932 1.00 89.81 137 GLU A O 1
ATOM 1124 N N . GLN A 1 138 ? -10.313 -6.557 -2.511 1.00 88.25 138 GLN A N 1
ATOM 1125 C CA . GLN A 1 138 ? -11.058 -6.884 -1.291 1.00 88.25 138 GLN A CA 1
ATOM 1126 C C . GLN A 1 138 ? -12.023 -5.771 -0.876 1.00 88.25 138 GLN A C 1
ATOM 1128 O O . GLN A 1 138 ? -12.643 -5.879 0.179 1.00 88.25 138 GLN A O 1
ATOM 1133 N N . GLU A 1 139 ? -12.122 -4.708 -1.678 1.00 90.19 139 GLU A N 1
ATOM 1134 C CA . GLU A 1 139 ? -13.047 -3.590 -1.499 1.00 90.19 139 GLU A CA 1
ATOM 1135 C C . GLU A 1 139 ? -12.981 -2.974 -0.086 1.00 90.19 139 GLU A C 1
ATOM 1137 O O . GLU A 1 139 ? -13.988 -2.932 0.626 1.00 90.19 139 GLU A O 1
ATOM 1142 N N . PRO A 1 140 ? -11.801 -2.494 0.360 1.00 91.19 140 PRO A N 1
ATOM 1143 C CA . PRO A 1 140 ? -11.642 -1.879 1.675 1.00 91.19 140 PRO A CA 1
ATOM 1144 C C . PRO A 1 140 ? -12.607 -0.701 1.847 1.00 91.19 140 PRO A C 1
ATOM 1146 O O . PRO A 1 140 ? -12.740 0.147 0.968 1.00 91.19 140 PRO A O 1
ATOM 1149 N N . GLY A 1 141 ? -13.264 -0.610 3.001 1.00 90.31 141 GLY A N 1
ATOM 1150 C CA . GLY A 1 141 ? -14.227 0.453 3.288 1.00 90.31 141 GLY A CA 1
ATOM 1151 C C . GLY A 1 141 ? -13.589 1.830 3.463 1.00 90.31 141 GLY A C 1
ATOM 1152 O O . GLY A 1 141 ? -14.291 2.836 3.411 1.00 90.31 141 GLY A O 1
ATOM 1153 N N . LEU A 1 142 ? -12.268 1.879 3.652 1.00 93.00 142 LEU A N 1
ATOM 1154 C CA . LEU A 1 142 ? -11.489 3.109 3.695 1.00 93.00 142 LEU A CA 1
ATOM 1155 C C . LEU A 1 142 ? -10.129 2.901 3.028 1.00 93.00 142 LEU A C 1
ATOM 1157 O O . LEU A 1 142 ? -9.399 1.978 3.390 1.00 93.00 142 LEU A O 1
ATOM 1161 N N . VAL A 1 143 ? -9.763 3.807 2.122 1.00 95.12 143 VAL A N 1
ATOM 1162 C CA . VAL A 1 143 ? -8.381 3.995 1.669 1.00 95.12 143 VAL A CA 1
ATOM 1163 C C . VAL A 1 143 ? -7.812 5.232 2.354 1.00 95.12 143 VAL A C 1
ATOM 1165 O O . VAL A 1 143 ? -8.462 6.275 2.404 1.00 95.12 143 VAL A O 1
ATOM 1168 N N . VAL A 1 144 ? -6.603 5.121 2.898 1.00 94.19 144 VAL A N 1
ATOM 1169 C CA . VAL A 1 144 ? -5.913 6.217 3.581 1.00 94.19 144 VAL A CA 1
ATOM 1170 C C . VAL A 1 144 ? -4.507 6.397 3.030 1.00 94.19 144 VAL A C 1
ATOM 1172 O 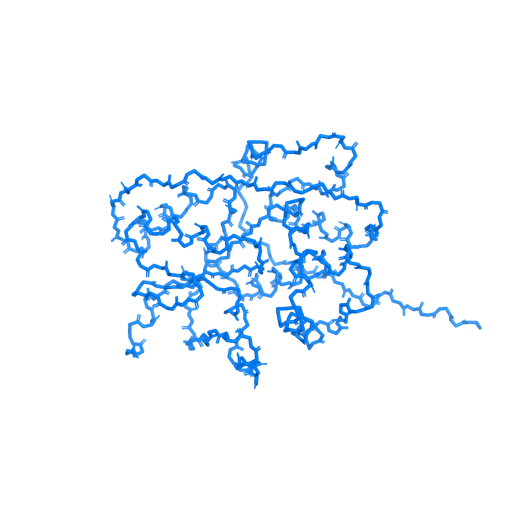O . VAL A 1 144 ? -3.769 5.430 2.859 1.00 94.19 144 VAL A O 1
ATOM 1175 N N . HIS A 1 145 ? -4.112 7.639 2.769 1.00 93.69 145 HIS A N 1
ATOM 1176 C CA . HIS A 1 145 ? -2.744 7.943 2.371 1.00 93.69 145 HIS A CA 1
ATOM 1177 C C . HIS A 1 145 ? -1.926 8.185 3.631 1.00 93.69 145 HIS A C 1
ATOM 1179 O O . HIS A 1 145 ? -2.319 8.969 4.497 1.00 93.69 145 HIS A O 1
ATOM 1185 N N . VAL A 1 146 ? -0.798 7.496 3.767 1.00 92.06 146 VAL A N 1
ATOM 1186 C CA . VAL A 1 146 ? 0.025 7.581 4.978 1.00 92.06 146 VAL A CA 1
ATOM 1187 C C . VAL A 1 146 ? 0.501 9.013 5.230 1.00 92.06 146 VAL A C 1
ATOM 1189 O O . VAL A 1 146 ? 0.592 9.427 6.384 1.00 92.06 146 VAL A O 1
ATOM 1192 N N . GLU A 1 147 ? 0.720 9.798 4.174 1.00 89.44 147 GLU A N 1
ATOM 1193 C CA . GLU A 1 147 ? 1.184 11.184 4.262 1.00 89.44 147 GLU A CA 1
ATOM 1194 C C . GLU A 1 147 ? 0.209 12.113 5.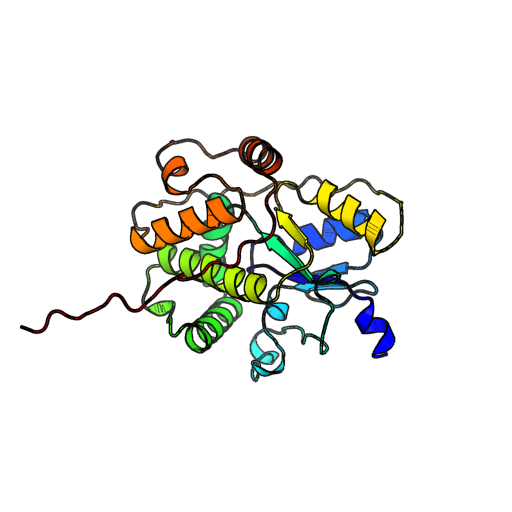000 1.00 89.44 147 GLU A C 1
ATOM 1196 O O . GLU A 1 147 ? 0.648 13.082 5.615 1.00 89.44 147 GLU A O 1
ATOM 1201 N N . ASN A 1 148 ? -1.096 11.821 4.983 1.00 88.81 148 ASN A N 1
ATOM 1202 C CA . ASN A 1 148 ? -2.132 12.639 5.623 1.00 88.81 148 ASN A CA 1
ATOM 1203 C C . ASN A 1 148 ? -3.146 11.809 6.431 1.00 88.81 148 ASN A C 1
ATOM 1205 O O . ASN A 1 148 ? -4.292 12.215 6.615 1.00 88.81 148 ASN A O 1
ATOM 1209 N N . ALA A 1 149 ? -2.720 10.655 6.950 1.00 90.62 149 ALA A N 1
ATOM 1210 C CA . ALA A 1 149 ? -3.622 9.658 7.520 1.00 90.62 149 ALA A CA 1
ATOM 1211 C C . ALA A 1 149 ? -4.396 10.107 8.771 1.00 90.62 149 ALA A C 1
ATOM 1213 O O . ALA A 1 149 ? -5.420 9.513 9.105 1.00 90.62 149 ALA A O 1
ATOM 1214 N N . VAL A 1 150 ? -3.927 11.135 9.481 1.00 89.38 150 VAL A N 1
ATOM 1215 C CA . VAL A 1 150 ? -4.481 11.540 10.782 1.00 89.38 150 VAL A CA 1
ATOM 1216 C C . VAL A 1 150 ? -5.956 11.921 10.693 1.00 89.38 150 VAL A C 1
ATOM 1218 O O . VAL A 1 150 ? -6.760 11.404 11.468 1.00 89.38 150 VAL A O 1
ATOM 1221 N N . ASP A 1 151 ? -6.327 12.810 9.774 1.00 88.06 151 ASP A N 1
ATOM 1222 C CA . ASP A 1 151 ? -7.697 13.325 9.713 1.00 88.06 151 ASP A CA 1
ATOM 1223 C C . ASP A 1 151 ? -8.704 12.293 9.172 1.00 88.06 151 ASP A C 1
ATOM 1225 O O . ASP A 1 151 ? -9.727 12.092 9.837 1.00 88.06 151 ASP A O 1
ATOM 1229 N N . PRO A 1 152 ? -8.428 11.551 8.075 1.00 90.19 152 PRO A N 1
ATOM 1230 C CA . PRO A 1 152 ? -9.309 10.477 7.613 1.00 90.19 152 PRO A CA 1
ATOM 1231 C C . PRO A 1 152 ? -9.513 9.382 8.665 1.00 90.19 152 PRO A C 1
ATOM 1233 O O . PRO A 1 152 ? -10.639 8.942 8.896 1.00 90.19 152 PRO A O 1
ATOM 1236 N N . LEU A 1 153 ? -8.447 8.968 9.362 1.00 90.44 153 LEU A N 1
ATOM 1237 C CA . LEU A 1 153 ? -8.565 7.959 10.417 1.00 90.44 153 LEU A CA 1
ATOM 1238 C C . LEU A 1 153 ? -9.317 8.490 11.634 1.00 90.44 153 LEU A C 1
ATOM 1240 O O . LEU A 1 153 ? -10.098 7.752 12.232 1.00 90.44 153 LEU A O 1
ATOM 1244 N N . ARG A 1 154 ? -9.133 9.765 11.997 1.00 86.75 154 ARG A N 1
ATOM 1245 C CA . ARG A 1 154 ? -9.913 10.396 13.067 1.00 86.75 154 ARG A CA 1
ATOM 1246 C C . ARG A 1 154 ? -11.398 10.395 12.720 1.00 86.75 154 ARG A C 1
ATOM 1248 O O . ARG A 1 154 ? -12.214 10.063 13.578 1.00 86.75 154 ARG A O 1
ATOM 1255 N N . GLN A 1 155 ? -11.752 10.767 11.491 1.00 86.69 155 GLN A N 1
ATOM 1256 C CA . GLN A 1 155 ? -13.137 10.746 11.029 1.00 86.69 155 GLN A CA 1
ATOM 1257 C C . GLN A 1 155 ? -13.712 9.327 11.087 1.00 86.69 155 GLN A C 1
ATOM 1259 O O . GLN A 1 155 ? -14.750 9.115 11.710 1.00 86.69 155 GLN A O 1
ATOM 1264 N N . TYR A 1 156 ? -12.983 8.347 10.549 1.00 88.44 156 TYR A N 1
ATOM 1265 C CA . TYR A 1 156 ? -13.375 6.942 10.589 1.00 88.44 156 TYR A CA 1
ATOM 1266 C C . TYR A 1 156 ? -13.613 6.434 12.020 1.00 88.44 156 TYR A C 1
ATOM 1268 O O . TYR A 1 156 ? -14.643 5.828 12.310 1.00 88.44 156 TYR A O 1
ATOM 1276 N N . VAL A 1 157 ? -12.698 6.726 12.949 1.00 85.81 157 VAL A N 1
ATOM 1277 C CA . VAL A 1 157 ? -12.847 6.356 14.363 1.00 85.81 157 VAL A CA 1
ATOM 1278 C C . VAL A 1 157 ? -14.107 6.976 14.971 1.00 85.81 157 VAL A C 1
ATOM 1280 O O . VAL A 1 157 ? -14.857 6.285 15.664 1.00 85.81 157 VAL A O 1
ATOM 1283 N N . ARG A 1 158 ? -14.364 8.262 14.705 1.00 82.44 158 ARG A N 1
ATOM 1284 C CA . ARG A 1 158 ? -15.532 8.980 15.234 1.00 82.44 158 ARG A CA 1
ATOM 1285 C C . ARG A 1 158 ? -16.851 8.410 14.727 1.00 82.44 158 ARG A C 1
ATOM 1287 O O . ARG A 1 158 ? -17.787 8.294 15.511 1.00 82.44 158 ARG A O 1
ATOM 1294 N N . GLU A 1 159 ? -16.919 8.082 13.443 1.00 80.94 159 GLU A N 1
ATOM 1295 C CA . GLU A 1 159 ? -18.148 7.637 12.781 1.00 80.94 159 GLU A CA 1
ATOM 1296 C C . GLU A 1 159 ? -18.439 6.151 13.012 1.00 80.94 159 GLU A C 1
ATOM 1298 O O . GLU A 1 159 ? -19.591 5.779 13.228 1.00 80.94 159 GLU A O 1
ATOM 1303 N N . PHE A 1 160 ? -17.407 5.299 12.999 1.00 76.06 160 PHE A N 1
ATOM 1304 C CA . PHE A 1 160 ? -17.589 3.845 12.933 1.00 76.06 160 PHE A CA 1
ATOM 1305 C C . PHE A 1 160 ? -17.190 3.089 14.196 1.00 76.06 160 PHE A C 1
ATOM 1307 O O . PHE A 1 160 ? -17.695 1.987 14.421 1.00 76.06 160 PHE A O 1
ATOM 1314 N N . LEU A 1 161 ? -16.285 3.636 15.009 1.00 74.31 161 LEU A N 1
ATOM 1315 C CA . LEU A 1 161 ? -15.800 2.954 16.213 1.00 74.31 161 LEU A CA 1
ATOM 1316 C C . LEU A 1 161 ? -16.280 3.608 17.513 1.00 74.31 161 LEU A C 1
ATOM 1318 O O . LEU A 1 161 ? -16.372 2.923 18.528 1.00 74.31 161 LEU A O 1
ATOM 1322 N N . GLY A 1 162 ? -16.647 4.892 17.468 1.00 69.31 162 GLY A N 1
ATOM 1323 C CA . GLY A 1 162 ? -17.264 5.613 18.576 1.00 69.31 162 GLY A CA 1
ATOM 1324 C C . GLY A 1 162 ? -16.310 5.834 19.749 1.00 69.31 162 GLY A C 1
ATOM 1325 O O . GLY A 1 162 ? -16.408 5.150 20.758 1.00 69.31 162 GLY A O 1
ATOM 1326 N N . TRP A 1 163 ? -15.405 6.815 19.648 1.00 65.06 163 TRP A N 1
ATOM 1327 C CA . TRP A 1 163 ? -14.666 7.394 20.785 1.00 65.06 163 TRP A CA 1
ATOM 1328 C C . TRP A 1 163 ? -13.956 8.696 20.371 1.00 65.06 163 TRP A C 1
ATOM 1330 O O . TRP A 1 163 ? -13.725 8.913 19.184 1.00 65.06 163 TRP A O 1
ATOM 1340 N N . ASN A 1 164 ? -13.644 9.580 21.330 1.00 57.12 164 ASN A N 1
ATOM 1341 C CA . ASN A 1 164 ? -13.350 11.002 21.064 1.00 57.12 164 ASN A CA 1
ATOM 1342 C C . ASN A 1 164 ? -12.181 11.591 21.889 1.00 57.12 164 ASN A C 1
ATOM 1344 O O . ASN A 1 164 ? -12.188 12.783 22.196 1.00 57.12 164 ASN A O 1
ATOM 1348 N N . PHE A 1 165 ? -11.175 10.794 22.267 1.00 62.50 165 PHE A N 1
ATOM 1349 C CA . PHE A 1 165 ? -9.977 11.332 22.926 1.00 62.50 165 PHE A CA 1
ATOM 1350 C C . PHE A 1 165 ? -8.783 11.377 21.967 1.00 62.50 165 PHE A C 1
ATOM 1352 O O . PHE A 1 165 ? -8.456 10.384 21.323 1.00 62.50 165 PHE A O 1
ATOM 1359 N N . LEU A 1 166 ? -8.125 12.535 21.876 1.00 60.69 166 LEU A N 1
ATOM 1360 C CA . LEU A 1 166 ? -6.909 12.725 21.087 1.00 60.69 166 LEU A CA 1
ATOM 1361 C C . LEU A 1 166 ? -5.729 12.944 22.033 1.00 60.69 166 LEU A C 1
ATOM 1363 O O . LEU A 1 166 ? -5.659 13.960 22.724 1.00 60.69 166 LEU A O 1
ATOM 1367 N N . LYS A 1 167 ? -4.769 12.020 22.027 1.00 69.56 167 LYS A N 1
ATOM 1368 C CA . LYS A 1 167 ? -3.402 12.319 22.469 1.00 69.56 167 LYS A CA 1
ATOM 1369 C C . LYS A 1 167 ? -2.664 13.013 21.319 1.00 69.56 167 LYS A C 1
ATOM 1371 O O . LYS A 1 167 ? -3.083 12.940 20.162 1.00 69.56 167 LYS A O 1
ATOM 1376 N N . LYS A 1 168 ? -1.558 13.699 21.626 1.00 70.38 168 LYS A N 1
ATOM 1377 C CA . LYS A 1 168 ? -0.691 14.290 20.595 1.00 70.38 168 LYS A CA 1
ATOM 1378 C C . LYS A 1 168 ? -0.267 13.186 19.621 1.00 70.38 168 LYS A C 1
ATOM 1380 O O . LYS A 1 168 ? 0.372 12.219 20.032 1.00 70.38 168 LYS A O 1
ATOM 1385 N N . VAL A 1 169 ? -0.638 13.332 18.351 1.00 69.25 169 VAL A N 1
ATOM 1386 C CA . VAL A 1 169 ? -0.225 12.405 17.297 1.00 69.25 169 VAL A CA 1
ATOM 1387 C C . VAL A 1 169 ? 1.260 12.655 17.020 1.00 69.25 169 VAL A C 1
ATOM 1389 O O . VAL A 1 169 ? 1.650 13.820 16.899 1.00 69.25 169 VAL A O 1
ATOM 1392 N N . PRO A 1 170 ? 2.110 11.615 16.988 1.00 65.94 170 PRO A N 1
ATOM 1393 C CA . PRO A 1 170 ? 3.513 11.795 16.651 1.00 65.94 170 PRO A CA 1
ATOM 1394 C C . PRO A 1 170 ? 3.642 12.399 15.253 1.00 65.94 170 PRO A C 1
ATOM 1396 O O . PRO A 1 170 ? 2.933 12.006 14.328 1.00 65.94 170 PRO A O 1
ATOM 1399 N N . GLU A 1 171 ? 4.553 13.357 15.117 1.00 66.00 171 GLU A N 1
ATOM 1400 C CA . GLU A 1 171 ? 4.889 13.938 13.824 1.00 66.00 171 GLU A CA 1
ATOM 1401 C C . GLU A 1 171 ? 5.515 12.850 12.951 1.00 66.00 171 GLU A C 1
ATOM 1403 O O . GLU A 1 171 ? 6.475 12.182 13.352 1.00 66.00 171 GLU A O 1
ATOM 1408 N N . TYR A 1 172 ? 4.919 12.617 11.785 1.00 65.00 172 TYR A N 1
ATOM 1409 C CA . TYR A 1 172 ? 5.406 11.608 10.864 1.00 65.00 172 TYR A CA 1
ATOM 1410 C C . TYR A 1 172 ? 6.439 12.221 9.929 1.00 65.00 172 TYR A C 1
ATOM 1412 O O . TYR A 1 172 ? 6.092 13.014 9.056 1.00 65.00 172 TYR A O 1
ATOM 1420 N N . GLN A 1 173 ? 7.700 11.834 10.110 1.00 62.06 173 GLN A N 1
ATOM 1421 C CA . GLN A 1 173 ? 8.771 12.198 9.192 1.00 62.06 173 GLN A CA 1
ATOM 1422 C C . GLN A 1 173 ? 8.982 11.083 8.174 1.00 62.06 173 GLN A C 1
ATOM 1424 O O . GLN A 1 173 ? 9.490 10.004 8.499 1.00 62.06 173 GLN A O 1
ATOM 1429 N N . LEU A 1 174 ? 8.610 11.359 6.928 1.00 64.69 174 LEU A N 1
ATOM 1430 C CA . LEU A 1 174 ? 8.940 10.493 5.806 1.00 64.69 174 LEU A CA 1
ATOM 1431 C C . LEU A 1 174 ? 10.440 10.558 5.534 1.00 64.69 174 LEU A C 1
ATOM 1433 O O . LEU A 1 174 ? 11.009 11.624 5.304 1.00 64.69 174 LEU A O 1
ATOM 1437 N N . ARG A 1 175 ? 11.089 9.393 5.497 1.00 65.12 175 ARG A N 1
ATOM 1438 C CA . ARG A 1 175 ? 12.429 9.290 4.921 1.00 65.12 175 ARG A CA 1
ATOM 1439 C C . ARG A 1 175 ? 12.286 9.206 3.406 1.00 65.12 175 ARG A C 1
ATOM 1441 O O . ARG A 1 175 ? 11.750 8.230 2.892 1.00 65.12 175 ARG A O 1
ATOM 1448 N N . ALA A 1 176 ? 12.751 10.234 2.705 1.00 67.12 176 ALA A N 1
ATOM 1449 C CA . ALA A 1 176 ? 12.933 10.181 1.262 1.00 67.12 176 ALA A CA 1
ATOM 1450 C C . ALA A 1 176 ? 14.311 9.578 0.962 1.00 67.12 176 ALA A C 1
ATOM 1452 O O . ALA A 1 176 ? 15.325 10.043 1.487 1.00 67.12 176 ALA A O 1
ATOM 1453 N N . ARG A 1 177 ? 14.352 8.537 0.129 1.00 79.56 177 ARG A N 1
ATOM 1454 C CA . ARG A 1 177 ? 15.603 8.009 -0.426 1.00 79.56 177 ARG A CA 1
ATOM 1455 C C . ARG A 1 177 ? 15.753 8.498 -1.855 1.00 79.56 177 ARG A C 1
ATOM 1457 O O . ARG A 1 177 ? 14.779 8.548 -2.601 1.00 79.56 177 ARG A O 1
ATOM 1464 N N . ILE A 1 178 ? 16.98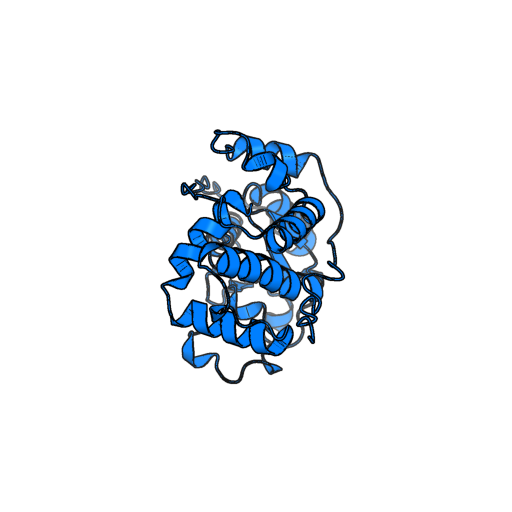1 8.836 -2.227 1.00 79.12 178 ILE A N 1
ATOM 1465 C CA . ILE A 1 178 ? 17.310 9.148 -3.616 1.00 79.12 178 ILE A CA 1
ATOM 1466 C C . ILE A 1 178 ? 17.262 7.843 -4.407 1.00 79.12 178 ILE A C 1
ATOM 1468 O O . ILE A 1 178 ? 17.876 6.855 -4.007 1.00 79.12 178 ILE A O 1
ATOM 1472 N N . GLN A 1 179 ? 16.549 7.860 -5.526 1.00 88.31 179 GLN A N 1
ATOM 1473 C CA . GLN A 1 179 ? 16.431 6.728 -6.432 1.00 88.31 179 GLN A CA 1
ATOM 1474 C C . GLN A 1 179 ? 16.657 7.203 -7.861 1.00 88.31 179 GLN A C 1
ATOM 1476 O O . GLN A 1 179 ? 16.051 8.181 -8.295 1.00 88.31 179 GLN A O 1
ATOM 1481 N N . ASP A 1 180 ? 17.512 6.490 -8.591 1.00 88.81 180 ASP A N 1
ATOM 1482 C CA . ASP A 1 180 ? 17.612 6.646 -10.038 1.00 88.81 180 ASP A CA 1
ATOM 1483 C C . ASP A 1 180 ? 16.490 5.849 -10.711 1.00 88.81 180 ASP A C 1
ATOM 1485 O O . ASP A 1 180 ? 16.399 4.627 -10.561 1.00 88.81 180 ASP A O 1
ATOM 1489 N N . TRP A 1 181 ? 15.631 6.549 -11.443 1.00 91.75 181 TRP A N 1
ATOM 1490 C CA . TRP A 1 181 ? 14.476 5.973 -12.124 1.00 91.75 181 TRP A CA 1
ATOM 1491 C C . TRP A 1 181 ? 14.730 5.662 -13.602 1.00 91.75 181 TRP A C 1
ATOM 1493 O O . TRP A 1 181 ? 13.838 5.145 -14.272 1.00 91.75 181 TRP A O 1
ATOM 1503 N N . SER A 1 182 ? 15.937 5.932 -14.111 1.00 89.31 182 SER A N 1
ATOM 1504 C CA . SER A 1 182 ? 16.302 5.772 -15.527 1.00 89.31 182 SER A CA 1
ATOM 1505 C C . SER A 1 182 ? 16.080 4.355 -16.072 1.00 89.31 182 SER A C 1
ATOM 1507 O O . SER A 1 182 ? 15.807 4.177 -17.257 1.00 89.31 182 SER A O 1
ATOM 1509 N N . SER A 1 183 ? 16.167 3.342 -15.204 1.00 91.94 183 SER A N 1
ATOM 1510 C CA . SER A 1 183 ? 15.986 1.928 -15.555 1.00 91.94 183 SER A CA 1
ATOM 1511 C C . SER A 1 183 ? 14.551 1.410 -15.385 1.00 91.94 183 SER A C 1
ATOM 1513 O O . SER A 1 183 ? 14.305 0.214 -15.585 1.00 91.94 183 SER A O 1
ATOM 1515 N N . LEU A 1 184 ? 13.596 2.267 -15.001 1.00 94.12 184 LEU A N 1
ATOM 1516 C CA . LEU A 1 184 ? 12.191 1.879 -14.920 1.00 94.12 184 LEU A CA 1
ATOM 1517 C C . LEU A 1 184 ? 11.668 1.636 -16.337 1.00 94.12 184 LEU A C 1
ATOM 1519 O O . LEU A 1 184 ? 11.751 2.509 -17.200 1.00 94.12 184 LEU A O 1
ATOM 1523 N N . ARG A 1 185 ? 11.129 0.443 -16.593 1.00 92.44 185 ARG A N 1
ATOM 1524 C CA . ARG A 1 185 ? 10.543 0.134 -17.896 1.00 92.44 185 ARG A CA 1
ATOM 1525 C C . ARG A 1 185 ? 9.312 1.006 -18.128 1.00 92.44 185 ARG A C 1
ATOM 1527 O O . ARG A 1 185 ? 8.518 1.228 -17.215 1.00 92.44 185 ARG A O 1
ATOM 1534 N N . SER A 1 186 ? 9.125 1.448 -19.366 1.00 90.88 186 SER A N 1
ATOM 1535 C CA . SER A 1 186 ? 8.019 2.335 -19.743 1.00 90.88 186 SER A CA 1
ATOM 1536 C C . SER A 1 186 ? 6.639 1.708 -19.536 1.00 90.88 186 SER A C 1
ATOM 1538 O O . SER A 1 186 ? 5.695 2.412 -19.185 1.00 90.88 186 SER A O 1
ATOM 1540 N N . ASP A 1 187 ? 6.511 0.390 -19.705 1.00 88.75 187 ASP A N 1
ATOM 1541 C CA . ASP A 1 187 ? 5.265 -0.326 -19.430 1.00 88.75 187 ASP A CA 1
ATOM 1542 C C . ASP A 1 187 ? 4.930 -0.336 -17.933 1.00 88.75 187 ASP A C 1
ATOM 1544 O O . ASP A 1 187 ? 3.799 -0.040 -17.561 1.00 88.75 187 ASP A O 1
ATOM 1548 N N . VAL A 1 188 ? 5.919 -0.578 -17.069 1.00 92.69 188 VAL A N 1
ATOM 1549 C CA . VAL A 1 188 ? 5.752 -0.488 -15.609 1.00 92.69 188 VAL A CA 1
ATOM 1550 C C . VAL A 1 188 ? 5.448 0.950 -15.175 1.00 92.69 188 VAL A C 1
ATOM 1552 O O . VAL A 1 188 ? 4.575 1.157 -14.335 1.00 92.69 188 VAL A O 1
ATOM 1555 N N . GLN A 1 189 ? 6.117 1.948 -15.761 1.00 94.25 189 GLN A N 1
ATOM 1556 C CA . GLN A 1 189 ? 5.857 3.363 -15.477 1.00 94.25 189 GLN A CA 1
ATOM 1557 C C . GLN A 1 189 ? 4.421 3.764 -15.824 1.00 94.25 189 GLN A C 1
ATOM 1559 O O . GLN A 1 189 ? 3.763 4.393 -15.003 1.00 94.25 189 GLN A O 1
ATOM 1564 N N . SER A 1 190 ? 3.924 3.370 -17.000 1.00 91.56 190 SER A N 1
ATOM 1565 C CA . SER A 1 190 ? 2.550 3.669 -17.419 1.00 91.56 190 SER A CA 1
ATOM 1566 C C . SER A 1 190 ? 1.531 3.135 -16.414 1.00 91.56 190 SER A C 1
ATOM 1568 O O . SER A 1 190 ? 0.607 3.842 -16.028 1.00 91.56 190 SER A O 1
ATOM 1570 N N . VAL A 1 191 ? 1.725 1.901 -15.952 1.00 92.62 191 VAL A N 1
ATOM 1571 C CA . VAL A 1 191 ? 0.836 1.271 -14.972 1.00 92.62 191 VAL A CA 1
ATOM 1572 C C . VAL A 1 191 ? 0.940 1.954 -13.605 1.00 92.62 191 VAL A C 1
ATOM 1574 O O . VAL A 1 191 ? -0.061 2.104 -12.906 1.00 92.62 191 VAL A O 1
ATOM 1577 N N . LEU A 1 192 ? 2.136 2.401 -13.212 1.00 94.25 192 LEU A N 1
ATOM 1578 C CA . LEU A 1 192 ? 2.310 3.155 -11.973 1.00 94.25 192 LEU A CA 1
ATOM 1579 C C . LEU A 1 192 ? 1.674 4.549 -12.050 1.00 94.25 192 LEU A C 1
ATOM 1581 O O . LEU A 1 192 ? 1.117 5.005 -11.059 1.00 94.25 192 LEU A O 1
ATOM 1585 N N . ASP A 1 193 ? 1.703 5.210 -13.207 1.00 93.81 193 ASP A N 1
ATOM 1586 C CA . ASP A 1 193 ? 1.011 6.484 -13.430 1.00 93.81 193 ASP A CA 1
ATOM 1587 C C . ASP A 1 193 ? -0.511 6.329 -13.361 1.00 93.81 193 ASP A C 1
ATOM 1589 O O . ASP A 1 193 ? -1.200 7.185 -12.790 1.00 93.81 193 ASP A O 1
ATOM 1593 N N . ASP A 1 194 ? -1.038 5.231 -13.905 1.00 92.19 194 ASP A N 1
ATOM 1594 C CA . ASP A 1 194 ? -2.443 4.871 -13.747 1.00 92.19 194 ASP A CA 1
ATOM 1595 C C . ASP A 1 194 ? -2.759 4.654 -12.265 1.00 92.19 194 ASP A C 1
ATOM 1597 O O . ASP A 1 194 ? -3.758 5.176 -11.769 1.00 92.19 194 ASP A O 1
ATOM 1601 N N . TRP A 1 195 ? -1.885 3.951 -11.532 1.00 94.88 195 TRP A N 1
ATOM 1602 C CA . TRP A 1 195 ? -2.039 3.728 -10.092 1.00 94.88 195 TRP A CA 1
ATOM 1603 C C . TRP A 1 195 ? -2.031 5.053 -9.330 1.00 94.88 195 TRP A C 1
ATOM 1605 O O . TRP A 1 195 ? -2.938 5.308 -8.541 1.00 94.88 195 TRP A O 1
ATOM 1615 N N . CYS A 1 196 ? -1.079 5.943 -9.619 1.00 94.44 196 CYS A N 1
ATOM 1616 C CA . CYS A 1 196 ? -1.022 7.273 -9.024 1.00 94.44 196 CYS A CA 1
ATOM 1617 C C . CYS A 1 196 ? -2.323 8.034 -9.262 1.00 94.44 196 CYS A C 1
ATOM 1619 O O . CYS A 1 196 ? -2.925 8.531 -8.316 1.00 94.44 196 CYS A O 1
ATOM 1621 N N . SER A 1 197 ? -2.797 8.065 -10.508 1.00 92.19 197 SER A N 1
ATOM 1622 C CA . SER A 1 197 ? -4.034 8.761 -10.876 1.00 92.19 197 SER A CA 1
ATOM 1623 C C . SER A 1 197 ? -5.241 8.205 -10.120 1.00 92.19 197 SER A C 1
ATOM 1625 O O . SER A 1 197 ? -6.101 8.956 -9.664 1.00 92.19 197 SER A O 1
ATOM 1627 N N . ALA A 1 198 ? -5.293 6.885 -9.967 1.00 89.69 198 ALA A N 1
ATOM 1628 C CA . ALA A 1 198 ? -6.376 6.183 -9.305 1.00 89.69 198 ALA A CA 1
ATOM 1629 C C . ALA A 1 198 ? -6.399 6.462 -7.786 1.00 89.69 198 ALA A C 1
ATOM 1631 O O . ALA A 1 198 ? -7.467 6.660 -7.208 1.00 89.69 198 ALA A O 1
ATOM 1632 N N . TYR A 1 199 ? -5.222 6.554 -7.165 1.00 91.38 199 TYR A N 1
ATOM 1633 C CA . TYR A 1 199 ? -5.036 6.898 -5.753 1.00 91.38 199 TYR A CA 1
ATOM 1634 C C . TYR A 1 199 ? -4.725 8.385 -5.540 1.00 91.38 199 TYR A C 1
ATOM 1636 O O . TYR A 1 199 ? -4.169 8.748 -4.516 1.00 91.38 199 TYR A O 1
ATOM 1644 N N . ASN A 1 200 ? -5.067 9.273 -6.478 1.00 91.69 200 ASN A N 1
ATOM 1645 C CA . ASN A 1 200 ? -4.912 10.727 -6.332 1.00 91.69 200 ASN A CA 1
ATOM 1646 C C . ASN A 1 200 ? -3.490 11.209 -5.949 1.00 91.69 200 ASN A C 1
ATOM 1648 O O . ASN A 1 200 ? -3.334 12.247 -5.302 1.00 91.69 200 ASN A O 1
ATOM 1652 N N . TYR A 1 201 ? -2.455 10.480 -6.365 1.00 90.81 201 TYR A N 1
ATOM 1653 C CA . TYR A 1 201 ? -1.060 10.916 -6.333 1.00 90.81 201 TYR A CA 1
ATOM 1654 C C . TYR A 1 201 ? -0.659 11.560 -7.672 1.00 90.81 201 TYR A C 1
ATOM 1656 O O . TYR A 1 201 ? -1.213 11.199 -8.716 1.00 90.81 201 TYR A O 1
ATOM 1664 N N . PRO A 1 202 ? 0.330 12.477 -7.684 1.00 89.50 202 PRO A N 1
ATOM 1665 C CA . PRO A 1 202 ? 0.949 12.918 -8.929 1.00 89.50 202 PRO A CA 1
ATOM 1666 C C . PRO A 1 202 ? 1.544 11.737 -9.694 1.00 89.50 202 PRO A C 1
ATOM 1668 O O . PRO A 1 202 ? 2.078 10.791 -9.101 1.00 89.50 202 PRO A O 1
ATOM 1671 N N . LYS A 1 203 ? 1.464 11.800 -11.025 1.00 90.62 203 LYS A N 1
ATOM 1672 C CA . LYS A 1 203 ? 2.062 10.777 -11.879 1.00 90.62 203 LYS A CA 1
ATOM 1673 C C . LYS A 1 203 ? 3.569 10.750 -11.677 1.00 90.62 203 LYS A C 1
ATOM 1675 O O . LYS A 1 203 ? 4.229 11.778 -11.494 1.00 90.62 203 LYS A O 1
ATOM 1680 N N . LEU A 1 204 ? 4.121 9.548 -11.730 1.00 87.75 204 LEU A N 1
ATOM 1681 C CA . LEU A 1 204 ? 5.545 9.323 -11.597 1.00 87.75 204 LEU A CA 1
ATOM 1682 C C . LEU A 1 204 ? 6.302 9.969 -12.766 1.00 87.75 204 LEU A C 1
ATOM 1684 O O . LEU A 1 204 ? 7.331 10.610 -12.552 1.00 87.75 204 LEU A O 1
ATOM 1688 N N . SER A 1 205 ? 5.779 9.851 -13.990 1.00 87.56 205 SER A N 1
ATOM 1689 C CA . SER A 1 205 ? 6.376 10.460 -15.190 1.00 87.56 205 SER A CA 1
ATOM 1690 C C . SER A 1 205 ? 6.473 11.987 -15.122 1.00 87.56 205 SER A C 1
ATOM 1692 O O . SER A 1 205 ? 7.462 12.559 -15.575 1.00 87.56 205 SER A O 1
ATOM 1694 N N . GLU A 1 206 ? 5.500 12.646 -14.493 1.00 86.38 206 GLU A N 1
ATOM 1695 C CA . GLU A 1 206 ? 5.500 14.099 -14.261 1.00 86.38 206 GLU A CA 1
ATOM 1696 C C . GLU A 1 206 ? 6.510 14.516 -13.178 1.00 86.38 206 GLU A C 1
ATOM 1698 O O . GLU A 1 206 ? 6.980 15.655 -13.157 1.00 86.38 206 GLU A O 1
ATOM 1703 N N . SER A 1 207 ? 6.865 13.579 -12.296 1.00 79.94 207 SER A N 1
ATOM 1704 C CA . SER A 1 207 ? 7.655 13.818 -11.089 1.00 79.94 207 SER A CA 1
ATOM 1705 C C . SER A 1 207 ? 9.151 13.527 -11.261 1.00 79.94 207 SER A C 1
ATOM 1707 O O . SER A 1 207 ? 9.980 14.253 -10.727 1.00 79.94 207 SER A O 1
ATOM 1709 N N . ILE A 1 208 ? 9.521 12.491 -12.025 1.00 75.50 208 ILE A N 1
ATOM 1710 C CA . ILE A 1 208 ? 10.925 12.061 -12.211 1.00 75.50 208 ILE A CA 1
ATOM 1711 C C . ILE A 1 208 ? 11.752 13.075 -13.026 1.00 75.50 208 ILE A C 1
ATOM 1713 O O . ILE A 1 208 ? 12.972 13.135 -12.885 1.00 75.50 208 ILE A O 1
ATOM 1717 N N . GLY A 1 209 ? 11.107 13.884 -13.872 1.00 57.28 209 GLY A N 1
ATOM 1718 C CA . GLY A 1 209 ? 11.773 14.901 -14.696 1.00 57.28 209 GLY A CA 1
ATOM 1719 C C . GLY A 1 209 ? 12.074 16.219 -13.976 1.00 57.28 209 GLY A C 1
ATOM 1720 O O . GLY A 1 209 ? 12.809 17.051 -14.506 1.00 57.28 209 GLY A O 1
ATOM 1721 N N . GLN A 1 210 ? 11.527 16.427 -12.778 1.00 51.00 210 GLN A N 1
ATOM 1722 C CA . GLN A 1 210 ? 11.832 17.588 -11.949 1.00 51.00 210 GLN A CA 1
ATOM 1723 C C . GLN A 1 210 ? 12.935 17.169 -10.975 1.00 51.00 210 GLN A C 1
ATOM 1725 O O . GLN A 1 210 ? 12.736 16.258 -10.180 1.00 51.00 210 GLN A O 1
ATOM 1730 N N . SER A 1 211 ? 14.114 17.800 -11.014 1.00 40.62 211 SER A N 1
ATOM 1731 C CA . SER A 1 211 ? 15.252 17.506 -10.114 1.00 40.62 211 SER A CA 1
ATOM 1732 C C . SER A 1 211 ? 15.000 17.855 -8.634 1.00 40.62 211 SER A C 1
ATOM 1734 O O . SER A 1 211 ? 15.928 18.150 -7.884 1.00 40.62 211 SER A O 1
ATOM 1736 N N . THR A 1 212 ? 13.749 17.839 -8.197 1.00 41.81 212 THR A N 1
ATOM 1737 C CA . THR A 1 212 ? 13.293 18.222 -6.871 1.00 41.81 212 THR A CA 1
ATOM 1738 C C . THR A 1 212 ? 12.815 16.985 -6.137 1.00 41.81 212 THR A C 1
ATOM 1740 O O . THR A 1 212 ? 11.913 16.278 -6.577 1.00 41.81 212 THR A O 1
ATOM 1743 N N . VAL A 1 213 ? 13.406 16.751 -4.969 1.00 50.44 213 VAL A N 1
ATOM 1744 C CA . VAL A 1 213 ? 12.777 15.966 -3.908 1.00 50.44 213 VAL A CA 1
ATOM 1745 C C . VAL A 1 213 ? 11.368 16.532 -3.719 1.00 50.44 213 VAL A C 1
ATOM 1747 O O . VAL A 1 213 ? 11.236 17.667 -3.267 1.00 50.44 213 VAL A O 1
ATOM 1750 N N . ILE A 1 214 ? 10.326 15.792 -4.110 1.00 53.78 214 ILE A N 1
ATOM 1751 C CA . ILE A 1 214 ? 8.947 16.220 -3.849 1.00 53.78 214 ILE A CA 1
ATOM 1752 C C . ILE A 1 214 ? 8.767 16.227 -2.334 1.00 53.78 214 ILE A C 1
ATOM 1754 O O . ILE A 1 214 ? 8.961 15.197 -1.677 1.00 53.78 214 ILE A O 1
ATOM 1758 N N . SER A 1 215 ? 8.461 17.397 -1.772 1.00 60.25 215 SER A N 1
ATOM 1759 C CA . SER A 1 215 ? 8.309 17.532 -0.329 1.00 60.25 215 SER A CA 1
ATOM 1760 C C . SER A 1 215 ? 7.040 16.815 0.144 1.00 60.25 215 SER A C 1
ATOM 1762 O O . SER A 1 215 ? 6.076 16.639 -0.603 1.00 60.25 215 SER A O 1
ATOM 1764 N N . GLN A 1 216 ? 7.026 16.391 1.408 1.00 60.91 216 GLN A N 1
ATOM 1765 C CA . GLN A 1 216 ? 5.839 15.795 2.027 1.00 60.91 216 GLN A CA 1
ATOM 1766 C C . GLN A 1 216 ? 4.631 16.746 1.956 1.00 60.91 216 GLN A C 1
ATOM 1768 O O . GLN A 1 216 ? 3.522 16.296 1.672 1.00 60.91 216 GLN A O 1
ATOM 1773 N N . ASP A 1 217 ? 4.855 18.051 2.116 1.00 66.81 217 ASP A N 1
ATOM 1774 C CA . ASP A 1 217 ? 3.809 19.075 2.041 1.00 66.81 217 ASP A CA 1
ATOM 1775 C C . ASP A 1 217 ? 3.211 19.205 0.631 1.00 66.81 217 ASP A C 1
ATOM 1777 O O . ASP A 1 217 ? 1.998 19.394 0.491 1.00 66.81 217 ASP A O 1
ATOM 1781 N N . ASP A 1 218 ? 4.024 19.029 -0.417 1.00 63.41 218 ASP A N 1
ATOM 1782 C CA . ASP A 1 218 ? 3.547 19.012 -1.806 1.00 63.41 218 ASP A CA 1
ATOM 1783 C C . ASP A 1 218 ? 2.640 17.805 -2.065 1.00 63.41 218 ASP A C 1
ATOM 1785 O O . ASP A 1 218 ? 1.584 17.942 -2.689 1.00 63.41 218 ASP A O 1
ATOM 1789 N N . ILE A 1 219 ? 3.014 16.630 -1.542 1.00 62.38 219 ILE A N 1
ATOM 1790 C CA . ILE A 1 219 ? 2.213 15.402 -1.659 1.00 62.38 219 ILE A CA 1
ATOM 1791 C C . ILE A 1 219 ? 0.879 15.582 -0.931 1.00 62.38 219 ILE A C 1
ATOM 1793 O O . ILE A 1 219 ? -0.180 15.357 -1.520 1.00 62.38 219 ILE A O 1
ATOM 1797 N N . ILE A 1 220 ? 0.915 16.040 0.324 1.00 63.97 220 ILE A N 1
ATOM 1798 C CA . ILE A 1 220 ? -0.284 16.269 1.142 1.00 63.97 220 ILE A CA 1
ATOM 1799 C C . ILE A 1 220 ? -1.223 17.261 0.447 1.00 63.97 220 ILE A C 1
ATOM 1801 O O . ILE A 1 220 ? -2.418 16.992 0.307 1.00 63.97 220 ILE A O 1
ATOM 1805 N N . SER A 1 221 ? -0.685 18.378 -0.048 1.00 61.41 221 SER A N 1
ATOM 1806 C CA . SER A 1 221 ? -1.463 19.422 -0.720 1.00 61.41 221 SER A CA 1
ATOM 1807 C C . SER A 1 221 ? -2.183 18.931 -1.977 1.00 61.41 221 SER A C 1
ATOM 1809 O O . SER A 1 221 ? -3.229 19.474 -2.330 1.00 61.41 221 SER A O 1
ATOM 1811 N N . GLN A 1 222 ? -1.638 17.936 -2.679 1.00 62.88 222 GLN A N 1
ATOM 1812 C CA . GLN A 1 222 ? -2.245 17.380 -3.891 1.00 62.88 222 GLN A CA 1
ATOM 1813 C C . GLN A 1 222 ? -3.273 16.295 -3.578 1.00 62.88 222 GLN A C 1
ATOM 1815 O O . GLN A 1 222 ? -4.367 16.322 -4.142 1.00 62.88 222 GLN A O 1
ATOM 1820 N N . VAL A 1 223 ? -2.969 15.408 -2.626 1.00 56.28 223 VAL A N 1
ATOM 1821 C CA . VAL A 1 223 ? -3.910 14.384 -2.153 1.00 56.28 223 VAL A CA 1
ATOM 1822 C C . VAL A 1 223 ? -5.201 15.028 -1.648 1.00 56.28 223 VAL A C 1
ATOM 1824 O O . VAL A 1 223 ? -6.295 14.601 -2.004 1.00 56.28 223 VAL A O 1
ATOM 1827 N N . LEU A 1 224 ? -5.092 16.096 -0.852 1.00 59.56 224 LEU A N 1
ATOM 1828 C CA . LEU A 1 224 ? -6.258 16.778 -0.284 1.00 59.56 224 LEU A CA 1
ATOM 1829 C C . LEU A 1 224 ? -7.148 17.462 -1.340 1.00 59.56 224 LEU A C 1
ATOM 1831 O O . LEU A 1 224 ? -8.313 17.737 -1.058 1.00 59.56 224 LEU A O 1
ATOM 1835 N N . LYS A 1 225 ? -6.640 17.727 -2.552 1.00 53.62 225 LYS A N 1
ATOM 1836 C CA . LYS A 1 225 ? -7.412 18.361 -3.639 1.00 53.62 225 LYS A CA 1
ATOM 1837 C C . LYS A 1 225 ? -8.310 17.382 -4.398 1.00 53.62 225 LYS A C 1
ATOM 1839 O O . LYS A 1 225 ? -9.249 17.828 -5.051 1.00 53.62 225 LYS A O 1
ATOM 1844 N N . ASN A 1 226 ? -8.052 16.078 -4.308 1.00 46.94 226 ASN A N 1
ATOM 1845 C CA . ASN A 1 226 ? -8.696 15.064 -5.136 1.00 46.94 226 ASN A CA 1
ATOM 1846 C C . ASN A 1 226 ? -9.257 13.933 -4.259 1.00 46.94 226 ASN A C 1
ATOM 1848 O O . ASN A 1 226 ? -8.528 13.046 -3.830 1.00 46.94 226 ASN A O 1
ATOM 1852 N N . THR A 1 227 ? -10.567 13.943 -4.003 1.00 42.88 227 THR A N 1
ATOM 1853 C CA . THR A 1 227 ? -11.276 12.842 -3.331 1.00 42.88 227 THR A CA 1
ATOM 1854 C C . THR A 1 227 ? -12.154 12.112 -4.346 1.00 42.88 227 THR A C 1
ATOM 1856 O O . THR A 1 227 ? -13.199 12.606 -4.763 1.00 42.88 227 THR A O 1
ATOM 1859 N N . ARG A 1 228 ? -11.724 10.924 -4.786 1.00 43.12 228 ARG A N 1
ATOM 1860 C CA . ARG A 1 228 ? -12.563 9.985 -5.552 1.00 43.12 228 ARG A CA 1
ATOM 1861 C C . ARG A 1 228 ? -12.643 8.637 -4.829 1.00 43.12 228 ARG A C 1
ATOM 1863 O O . ARG A 1 228 ? -11.683 8.278 -4.150 1.00 43.12 228 ARG A O 1
ATOM 1870 N N . PRO A 1 229 ? -13.767 7.908 -4.955 1.00 41.59 229 PRO A N 1
ATOM 1871 C CA . PRO A 1 229 ? -13.915 6.580 -4.370 1.00 41.59 229 PRO A CA 1
ATOM 1872 C C . PRO A 1 229 ? -12.984 5.551 -5.031 1.00 41.59 229 PRO A C 1
ATOM 1874 O O . PRO A 1 229 ? -12.565 5.728 -6.176 1.00 41.59 229 PRO A O 1
ATOM 1877 N N . ASN A 1 230 ? -12.696 4.487 -4.273 1.00 49.12 230 ASN A N 1
ATOM 1878 C CA . ASN A 1 230 ? -11.748 3.407 -4.562 1.00 49.12 230 ASN A CA 1
ATOM 1879 C C . ASN A 1 230 ? -11.714 2.954 -6.033 1.00 49.12 230 ASN A C 1
ATOM 1881 O O . ASN A 1 230 ? -12.741 2.526 -6.566 1.00 49.12 230 ASN A O 1
ATOM 1885 N N . PRO A 1 231 ? -10.537 2.940 -6.672 1.00 51.66 231 PRO A N 1
ATOM 1886 C CA . PRO A 1 231 ? -10.383 2.371 -8.000 1.00 51.66 231 PRO A CA 1
ATOM 1887 C C . PRO A 1 231 ? -10.120 0.858 -7.940 1.00 51.66 231 PRO A C 1
ATOM 1889 O O . PRO A 1 231 ? -9.138 0.402 -7.355 1.00 51.66 231 PRO A O 1
ATOM 1892 N N . VAL A 1 232 ? -10.947 0.070 -8.627 1.00 48.62 232 VAL A N 1
ATOM 1893 C CA . VAL A 1 232 ? -10.545 -1.269 -9.082 1.00 48.62 232 VAL A CA 1
ATOM 1894 C C . VAL A 1 232 ? -9.772 -1.077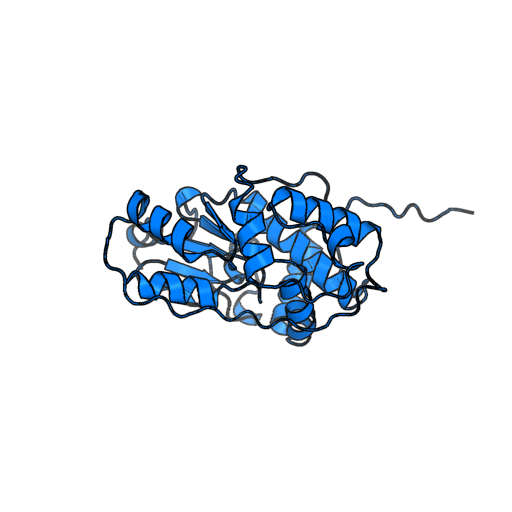 -10.383 1.00 48.62 232 VAL A C 1
ATOM 1896 O O . VAL A 1 232 ? -10.343 -0.622 -11.375 1.00 48.62 232 VAL A O 1
ATOM 1899 N N . MET A 1 233 ? -8.472 -1.383 -10.400 1.00 48.62 233 MET A N 1
ATOM 1900 C CA . MET A 1 233 ? -7.684 -1.257 -11.627 1.00 48.62 233 MET A CA 1
ATOM 1901 C C . MET A 1 233 ? -7.902 -2.490 -12.508 1.00 48.62 233 MET A C 1
ATOM 1903 O O . MET A 1 233 ? -7.523 -3.606 -12.158 1.00 48.62 233 MET A O 1
ATOM 1907 N N . THR A 1 234 ? -8.523 -2.303 -13.668 1.00 39.69 234 THR A N 1
ATOM 1908 C CA . THR A 1 234 ? -8.702 -3.360 -14.669 1.00 39.69 234 THR A CA 1
ATOM 1909 C C . THR A 1 234 ? -7.557 -3.301 -15.686 1.00 39.69 234 THR A C 1
ATOM 1911 O O . THR A 1 234 ? -7.468 -2.320 -16.416 1.00 39.69 234 THR A O 1
ATOM 1914 N N . ASN A 1 235 ? -6.737 -4.362 -15.765 1.00 47.69 235 ASN A N 1
ATOM 1915 C CA . ASN A 1 235 ? -5.571 -4.574 -16.658 1.00 47.69 235 ASN A CA 1
ATOM 1916 C C . ASN A 1 235 ? -4.218 -4.016 -16.197 1.00 47.69 235 ASN A C 1
ATOM 1918 O O . ASN A 1 235 ? -3.649 -3.142 -16.843 1.00 47.69 235 ASN A O 1
ATOM 1922 N N . ILE A 1 236 ? -3.641 -4.599 -15.145 1.00 51.06 236 ILE A N 1
ATOM 1923 C CA . ILE A 1 236 ? -2.332 -4.148 -14.661 1.00 51.06 236 ILE A CA 1
ATOM 1924 C C . ILE A 1 236 ? -1.165 -4.716 -15.482 1.00 51.06 236 ILE A C 1
ATOM 1926 O O . ILE A 1 236 ? -0.273 -3.957 -15.818 1.00 51.06 236 ILE A O 1
ATOM 1930 N N . LEU A 1 237 ? -1.156 -5.987 -15.892 1.00 45.19 237 LEU A N 1
ATOM 1931 C CA . LEU A 1 237 ? -0.109 -6.540 -16.768 1.00 45.19 237 LEU A CA 1
ATOM 1932 C C . LEU A 1 237 ? -0.669 -7.755 -17.529 1.00 45.19 237 LEU A C 1
ATOM 1934 O O . LEU A 1 237 ? -0.751 -8.852 -16.987 1.00 45.19 237 LEU A O 1
ATOM 1938 N N . GLY A 1 238 ? -1.113 -7.565 -18.775 1.00 36.62 238 GLY A N 1
ATOM 1939 C CA . GLY A 1 238 ? -1.487 -8.672 -19.669 1.00 36.62 238 GLY A CA 1
ATOM 1940 C C . GLY A 1 238 ? -0.264 -9.261 -20.390 1.00 36.62 238 GLY A C 1
ATOM 1941 O O . GLY A 1 238 ? 0.762 -8.583 -20.487 1.00 36.62 238 GLY A O 1
ATOM 1942 N N . PRO A 1 239 ? -0.342 -10.485 -20.952 1.00 35.59 239 PRO A N 1
ATOM 1943 C CA . PRO A 1 239 ? 0.772 -11.099 -21.668 1.00 35.59 239 PRO A CA 1
ATOM 1944 C C . PRO A 1 239 ? 1.048 -10.336 -22.971 1.00 35.59 239 PRO A C 1
ATOM 1946 O O . PRO A 1 239 ? 0.488 -10.625 -24.027 1.00 35.59 239 PRO A O 1
ATOM 1949 N N . ARG A 1 240 ? 1.930 -9.336 -22.912 1.00 38.56 240 ARG A N 1
ATOM 1950 C CA . ARG A 1 240 ? 2.565 -8.733 -24.088 1.00 38.56 240 ARG A CA 1
ATOM 1951 C C . ARG A 1 240 ? 3.999 -9.236 -24.211 1.00 38.56 240 ARG A C 1
ATOM 1953 O O . ARG A 1 240 ? 4.958 -8.490 -24.080 1.00 38.56 240 ARG A O 1
ATOM 1960 N N . SER A 1 241 ? 4.120 -10.517 -24.527 1.00 30.80 241 SER A N 1
ATOM 1961 C CA . SER A 1 241 ? 5.291 -11.075 -25.202 1.00 30.80 241 SER A CA 1
ATOM 1962 C C . SER A 1 241 ? 4.819 -12.102 -26.230 1.00 30.80 241 SER A C 1
ATOM 1964 O O . SER A 1 241 ? 4.896 -13.313 -26.046 1.00 30.80 241 SER A O 1
ATOM 1966 N N . ARG A 1 242 ? 4.320 -11.615 -27.375 1.00 29.05 242 ARG A N 1
ATOM 1967 C CA . ARG A 1 242 ? 4.474 -12.409 -28.596 1.00 29.05 242 ARG A CA 1
ATOM 1968 C C . ARG A 1 242 ? 5.960 -12.373 -28.924 1.00 29.05 242 ARG A C 1
ATOM 1970 O O . ARG A 1 242 ? 6.473 -11.344 -29.352 1.00 29.05 242 ARG A O 1
ATOM 1977 N N . ILE A 1 243 ? 6.635 -13.484 -28.660 1.00 30.12 243 ILE A N 1
ATOM 1978 C CA . ILE A 1 243 ? 7.936 -13.797 -29.245 1.00 30.12 243 ILE A CA 1
ATOM 1979 C C . ILE A 1 243 ? 7.772 -13.645 -30.769 1.00 30.12 243 ILE A C 1
ATOM 1981 O O . ILE A 1 243 ? 6.828 -14.231 -31.315 1.00 30.12 243 ILE A O 1
ATOM 1985 N N . PRO A 1 244 ? 8.608 -12.858 -31.472 1.00 28.97 244 PRO A N 1
ATOM 1986 C CA . PRO A 1 244 ? 8.607 -12.863 -32.925 1.00 28.97 244 PRO A CA 1
ATOM 1987 C C . PRO A 1 244 ? 9.033 -14.260 -33.370 1.00 28.97 244 PRO A C 1
ATOM 1989 O O . PRO A 1 244 ? 10.144 -14.698 -33.089 1.00 28.97 244 PRO A O 1
ATOM 1992 N N . THR A 1 245 ? 8.119 -14.981 -34.007 1.00 35.34 245 THR A N 1
ATOM 1993 C CA . THR A 1 245 ? 8.464 -16.178 -34.765 1.00 35.34 245 THR A CA 1
ATOM 1994 C C . THR A 1 245 ? 8.956 -15.713 -36.125 1.00 35.34 245 THR A C 1
ATOM 1996 O O . THR A 1 245 ? 8.169 -15.276 -36.963 1.00 35.34 245 THR A O 1
ATOM 1999 N N . THR A 1 246 ? 10.267 -15.781 -36.311 1.00 41.03 246 THR A N 1
ATOM 2000 C CA . THR A 1 246 ? 10.914 -15.969 -37.612 1.00 41.03 246 THR A CA 1
ATOM 2001 C C . THR A 1 246 ? 11.969 -17.035 -37.437 1.00 41.03 246 THR A C 1
ATOM 2003 O O . THR A 1 246 ? 12.783 -16.856 -36.502 1.00 41.03 246 THR A O 1
#

Sequence (246 aa):
MNPSELSNQVIIIGHPCCGSSEIAKIFAAFDYDVRYEQWGKHGVASWTLAIDSKDLWDLNAVGGLRRPFHVENKRLIHHVRNPLQAIPDIIEEDRNKESYDYRKKILQKKYHINLDDYSALNRAAISFILWNQIIAEQEPGLVVHVENAVDPLRQYVREFLGWNFLKKVPEYQLRARIQDWSSLRSDVQSVLDDWCSAYNYPKLSESIGQSTVISQDDIISQVLKNTRPNPVMTNILGPRSRIPTT

Organism: NCBI:txid412755